Protein AF-A0A849D6Z3-F1 (afdb_monomer)

Solvent-accessible surface area (backbone atoms only — not comparable to full-atom values): 13224 Å² total; per-residue (Å²): 139,85,82,84,80,80,80,78,79,79,78,79,73,78,64,90,73,79,88,76,84,75,67,48,84,41,79,50,68,70,85,48,69,56,81,36,62,43,55,39,40,32,28,37,56,69,88,76,77,59,86,73,41,68,90,69,89,54,96,88,56,72,85,77,82,52,95,48,54,78,74,48,56,45,47,78,47,51,38,32,39,28,41,71,86,74,46,76,47,50,36,42,74,78,46,81,16,35,29,34,32,76,59,63,49,46,59,49,76,93,42,36,39,26,49,37,39,34,42,68,90,66,54,75,50,69,53,73,77,45,58,60,58,47,44,65,46,79,78,46,77,50,76,45,84,43,63,50,99,84,71,49,77,50,73,46,79,48,73,44,67,47,81,75,42,74,79,54,89,73,86,88,84,86,83,86,89,81,88,83,89,72,66,95,77,78,66,97,64,95,72,80,79,80,86,77,60,98,77,79,123

Sequence (201 aa):
MVIFVSCLEEIDLETFAEENFVPSLVVESTLSDELKNQVVYLSRTDVRTDLETDTIYNPFVPLGIGPRDSVTVEGNAQVRVRVNGVNDINFLEAEPGTYISEVPFAVESNNSYELFIQTADGSSYRSDPVALTGKAELTNIYAERMTNEFGIEGVAIYIDGNELEGDAKNYRYTFDETYKIIAPVWDDEEFRLTNYDPCAL

Nearest PDB structures (foldseek):
  4tkx-assembly1_L  TM=7.262E-01  e=2.643E-01  Porphyromonas gingivalis
  8vz8-assembly1_C  TM=3.527E-01  e=8.852E-01  Mus musculus
  8uwa-assembly1_G  TM=3.014E-01  e=1.578E+00  Homo sapiens
  5wob-assembly4_X  TM=3.355E-01  e=2.279E+00  Mus musculoides
  2otp-assembly1_A  TM=2.691E-01  e=1.348E+00  Homo sapiens

Structure (mmCIF, N/CA/C/O backbone):
data_AF-A0A849D6Z3-F1
#
_entry.id   AF-A0A849D6Z3-F1
#
loop_
_atom_site.group_PDB
_atom_site.id
_atom_site.type_symbol
_atom_site.label_atom_id
_atom_site.label_alt_id
_atom_site.label_comp_id
_atom_site.label_asym_id
_atom_site.label_entity_id
_atom_site.label_seq_id
_atom_site.pdbx_PDB_ins_code
_atom_site.Cartn_x
_atom_site.Cartn_y
_atom_site.Cartn_z
_atom_site.occupancy
_atom_site.B_iso_or_equiv
_atom_site.auth_seq_id
_atom_site.auth_comp_id
_atom_site.auth_asym_id
_atom_site.auth_atom_id
_atom_site.pdbx_PDB_model_num
ATOM 1 N N . MET A 1 1 ? -30.815 65.405 -9.807 1.00 43.09 1 MET A N 1
ATOM 2 C CA . MET A 1 1 ? -29.649 64.502 -9.738 1.00 43.09 1 MET A CA 1
ATOM 3 C C . MET A 1 1 ? -30.058 63.318 -8.883 1.00 43.09 1 MET A C 1
ATOM 5 O O . MET A 1 1 ? -30.203 63.478 -7.682 1.00 43.09 1 MET A O 1
ATOM 9 N N . VAL A 1 2 ? -30.409 62.201 -9.521 1.00 47.19 2 VAL A N 1
ATOM 10 C CA . VAL A 1 2 ? -30.857 60.976 -8.844 1.00 47.19 2 VAL A CA 1
ATOM 11 C C . VAL A 1 2 ? -29.626 60.096 -8.682 1.00 47.19 2 VAL A C 1
ATOM 13 O O . VAL A 1 2 ? -29.023 59.708 -9.678 1.00 47.19 2 VAL A O 1
ATOM 16 N N . ILE A 1 3 ? -29.212 59.863 -7.440 1.00 55.88 3 ILE A N 1
ATOM 17 C CA . ILE A 1 3 ? -28.120 58.950 -7.108 1.00 55.88 3 ILE A CA 1
ATOM 18 C C . ILE A 1 3 ? -28.775 57.590 -6.869 1.00 55.88 3 ILE A C 1
ATOM 20 O O . ILE A 1 3 ? -29.466 57.406 -5.869 1.00 55.88 3 ILE A O 1
ATOM 24 N N . PHE A 1 4 ? -28.613 56.664 -7.813 1.00 52.75 4 PHE A N 1
ATOM 25 C CA . PHE A 1 4 ? -28.970 55.265 -7.601 1.00 52.75 4 PHE A CA 1
ATOM 26 C C . PHE A 1 4 ? -27.876 54.631 -6.743 1.00 52.75 4 PHE A C 1
ATOM 28 O O . PHE A 1 4 ? -26.771 54.393 -7.222 1.00 52.75 4 PHE A O 1
ATOM 35 N N . VAL A 1 5 ? -28.175 54.401 -5.466 1.00 66.69 5 VAL A N 1
ATOM 36 C CA . VAL A 1 5 ? -27.367 53.533 -4.608 1.00 66.69 5 VAL A CA 1
ATOM 37 C C . VAL A 1 5 ? -27.943 52.133 -4.760 1.00 66.69 5 VAL A C 1
ATOM 39 O O . VAL A 1 5 ? -29.017 51.846 -4.239 1.00 66.69 5 VAL A O 1
ATOM 42 N N . SER A 1 6 ? -27.269 51.273 -5.520 1.00 56.88 6 SER A N 1
ATOM 43 C CA . SER A 1 6 ? -27.493 49.834 -5.420 1.00 56.88 6 SER A CA 1
ATOM 44 C C . SER A 1 6 ? -26.642 49.323 -4.264 1.00 56.88 6 SER A C 1
ATOM 46 O O . SER A 1 6 ? -25.422 49.226 -4.400 1.00 56.88 6 SER A O 1
ATOM 48 N N . CYS A 1 7 ? -27.260 49.021 -3.124 1.00 68.44 7 CYS A N 1
ATOM 49 C CA . CYS A 1 7 ? -26.613 48.147 -2.154 1.00 68.44 7 CYS A CA 1
ATOM 50 C C . CYS A 1 7 ? -26.644 46.744 -2.752 1.00 68.44 7 CYS A C 1
ATOM 52 O O . CYS A 1 7 ? -27.719 46.187 -2.963 1.00 68.44 7 CYS A O 1
ATOM 54 N N . LEU A 1 8 ? -25.471 46.218 -3.093 1.00 68.12 8 LEU A N 1
ATOM 55 C CA . LEU A 1 8 ? -25.328 44.788 -3.300 1.00 68.12 8 LEU A CA 1
ATOM 56 C C . LEU A 1 8 ? -25.390 44.175 -1.900 1.00 68.12 8 LEU A C 1
ATOM 58 O O . LEU A 1 8 ? -24.578 44.528 -1.047 1.00 68.12 8 LEU A O 1
ATOM 62 N N . GLU A 1 9 ? -26.415 43.371 -1.643 1.00 70.06 9 GLU A N 1
ATOM 63 C CA . GLU A 1 9 ? -26.513 42.606 -0.404 1.00 70.06 9 GLU A CA 1
ATOM 64 C C . GLU A 1 9 ? -25.403 41.555 -0.430 1.00 70.06 9 GLU A C 1
ATOM 66 O O . GLU A 1 9 ? -25.248 40.831 -1.419 1.00 70.06 9 GLU A O 1
ATOM 71 N N . GLU A 1 10 ? -24.563 41.557 0.602 1.00 68.06 10 GLU A N 1
ATOM 72 C CA . GLU A 1 10 ? -23.504 40.568 0.742 1.00 68.06 10 GLU A CA 1
ATOM 73 C C . GLU A 1 10 ? -24.170 39.202 0.925 1.00 68.06 10 GLU A C 1
ATOM 75 O O . GLU A 1 10 ? -25.063 39.048 1.757 1.00 68.06 10 GLU A O 1
ATOM 80 N N . ILE A 1 11 ? -23.793 38.229 0.093 1.00 70.88 11 ILE A N 1
ATOM 81 C CA . ILE A 1 11 ? -24.229 36.850 0.297 1.00 70.88 11 ILE A CA 1
ATOM 82 C C . ILE A 1 11 ? -23.514 36.374 1.553 1.00 70.88 11 ILE A C 1
ATOM 84 O O . ILE A 1 11 ? -22.292 36.227 1.538 1.00 70.88 11 ILE A O 1
ATOM 88 N N . ASP A 1 12 ? -24.283 36.141 2.613 1.00 61.44 12 ASP A N 1
ATOM 89 C CA . ASP A 1 12 ? -23.800 35.429 3.787 1.00 61.44 12 ASP A CA 1
ATOM 90 C C . ASP A 1 12 ? -23.483 34.007 3.316 1.00 61.44 12 ASP A C 1
ATOM 92 O O . ASP A 1 12 ? -24.373 33.199 3.030 1.00 61.44 12 ASP A O 1
ATOM 96 N N . LEU A 1 13 ? -22.199 33.741 3.080 1.00 57.12 13 LEU A N 1
ATOM 97 C CA . LEU A 1 13 ? -21.748 32.386 2.838 1.00 57.12 13 LEU A CA 1
ATOM 98 C C . LEU A 1 13 ? -21.949 31.681 4.170 1.00 57.12 13 LEU A C 1
ATOM 100 O O . LEU A 1 13 ? -21.167 31.900 5.092 1.00 57.12 13 LEU A O 1
ATOM 104 N N . GLU A 1 14 ? -22.995 30.859 4.269 1.00 57.03 14 GLU A N 1
ATOM 105 C CA . GLU A 1 14 ? -23.067 29.832 5.298 1.00 57.03 14 GLU A CA 1
ATOM 106 C C . GLU A 1 14 ? -21.772 29.030 5.161 1.00 57.03 14 GLU A C 1
ATOM 108 O O . GLU A 1 14 ? -21.629 28.170 4.290 1.00 57.03 14 GLU A O 1
ATOM 113 N N . THR A 1 15 ? -20.758 29.379 5.952 1.00 53.06 15 THR A N 1
ATOM 114 C CA . THR A 1 15 ? -19.596 28.528 6.121 1.00 53.06 15 THR A CA 1
ATOM 115 C C . THR A 1 15 ? -20.186 27.201 6.548 1.00 53.06 15 THR A C 1
ATOM 117 O O . THR A 1 15 ? -20.822 27.137 7.596 1.00 53.06 15 THR A O 1
ATOM 120 N N . PHE A 1 16 ? -19.997 26.152 5.745 1.00 52.12 16 PHE A N 1
ATOM 121 C CA . PHE A 1 16 ? -20.443 24.775 6.014 1.00 52.12 16 PHE A CA 1
ATOM 122 C C . PHE A 1 16 ? -19.825 24.166 7.293 1.00 52.12 16 PHE A C 1
ATOM 124 O O . PHE A 1 16 ? -19.852 22.957 7.518 1.00 52.12 16 PHE A O 1
ATOM 131 N N . ALA A 1 17 ? -19.250 25.016 8.130 1.00 54.25 17 ALA A N 1
ATOM 132 C CA . ALA A 1 17 ? -18.778 24.761 9.453 1.00 54.25 17 ALA A CA 1
ATOM 133 C C . ALA A 1 17 ? -19.975 24.634 10.423 1.00 54.25 17 ALA A C 1
ATOM 135 O O . ALA A 1 17 ? -20.680 25.595 10.711 1.00 54.25 17 ALA A O 1
ATOM 136 N N . GLU A 1 18 ? -20.107 23.433 10.995 1.00 60.62 18 GLU A N 1
ATOM 137 C CA . GLU A 1 18 ? -20.007 23.294 12.462 1.00 60.62 18 GLU A CA 1
ATOM 138 C C . GLU A 1 18 ? -21.251 23.099 13.351 1.00 60.62 18 GLU A C 1
ATOM 140 O O . GLU A 1 18 ? -21.160 23.373 14.542 1.00 60.62 18 GLU A O 1
ATOM 145 N N . GLU A 1 19 ? -22.346 22.464 12.914 1.00 57.19 19 GLU A N 1
ATOM 146 C CA . GLU A 1 19 ? -23.259 21.872 13.931 1.00 57.19 19 GLU A CA 1
ATOM 147 C C . GLU A 1 19 ? -23.444 20.353 13.860 1.00 57.19 19 GLU A C 1
ATOM 149 O O . GLU A 1 19 ? -23.722 19.741 14.887 1.00 57.19 19 GLU A O 1
ATOM 154 N N . ASN A 1 20 ? -23.222 19.699 12.712 1.00 62.28 20 ASN A N 1
ATOM 155 C CA . ASN A 1 20 ? -23.441 18.246 12.590 1.00 62.28 20 ASN A CA 1
ATOM 156 C C . ASN A 1 20 ? -22.454 17.526 11.654 1.00 62.28 20 ASN A C 1
ATOM 158 O O . ASN A 1 20 ? -22.789 16.482 11.092 1.00 62.28 20 ASN A O 1
ATOM 162 N N . PHE A 1 21 ? -21.249 18.064 11.445 1.00 72.62 21 PHE A N 1
ATOM 163 C CA . PHE A 1 21 ? -20.256 17.342 10.653 1.00 72.62 21 PHE A CA 1
ATOM 164 C C . PHE A 1 21 ? -19.781 16.096 11.408 1.00 72.62 21 PHE A C 1
ATOM 166 O O . PHE A 1 21 ? -19.199 16.194 12.487 1.00 72.62 21 PHE A O 1
ATOM 173 N N . VAL A 1 22 ? -20.029 14.924 10.826 1.00 78.62 22 VAL A N 1
ATOM 174 C CA . VAL A 1 22 ? -19.509 13.648 11.319 1.00 78.62 22 VAL A CA 1
ATOM 175 C C . VAL A 1 22 ? -18.422 13.189 10.346 1.00 78.62 22 VAL A C 1
ATOM 177 O O . VAL A 1 22 ? -18.749 12.833 9.210 1.00 78.62 22 VAL A O 1
ATOM 180 N N . PRO A 1 23 ? -17.141 13.195 10.753 1.00 84.62 23 PRO A N 1
ATOM 181 C CA . PRO A 1 23 ? -16.050 12.821 9.868 1.00 84.62 23 PRO A CA 1
ATOM 182 C C . PRO A 1 23 ? -16.132 11.336 9.495 1.00 84.62 23 PRO A C 1
ATOM 184 O O . PRO A 1 23 ? -16.138 10.448 10.355 1.00 84.62 23 PRO A O 1
ATOM 187 N N . SER A 1 24 ? -16.163 11.053 8.196 1.00 89.31 24 SER A N 1
ATOM 188 C CA . SER A 1 24 ? -16.152 9.686 7.674 1.00 89.31 24 SER A CA 1
ATOM 189 C C . SER A 1 24 ? -14.739 9.114 7.699 1.00 89.31 24 SER A C 1
ATOM 191 O O . SER A 1 24 ? -13.776 9.833 7.432 1.00 89.31 24 SER A O 1
ATOM 193 N N . LEU A 1 25 ? -14.618 7.822 8.019 1.00 92.81 25 LEU A N 1
ATOM 194 C CA . LEU A 1 25 ? -13.354 7.095 7.915 1.00 92.81 25 LEU A CA 1
ATOM 195 C C . LEU A 1 25 ? -12.984 6.917 6.440 1.00 92.81 25 LEU A C 1
ATOM 197 O O . LEU A 1 25 ? -13.775 6.398 5.652 1.00 92.81 25 LEU A O 1
ATOM 201 N N . VAL A 1 26 ? -11.770 7.323 6.095 1.00 92.94 26 VAL A N 1
ATOM 202 C CA . VAL A 1 26 ? -11.133 7.089 4.804 1.00 92.94 26 VAL A CA 1
ATOM 203 C C . VAL A 1 26 ? -10.084 6.004 5.011 1.00 92.94 26 VAL A C 1
ATOM 205 O O . VAL A 1 26 ? -9.257 6.081 5.920 1.00 92.94 26 VAL A O 1
ATOM 208 N N . VAL A 1 27 ? -10.161 4.962 4.188 1.00 94.75 27 VAL A N 1
ATOM 209 C CA . VAL A 1 27 ? -9.287 3.792 4.270 1.00 94.75 27 VAL A CA 1
ATOM 210 C C . VAL A 1 27 ? -8.567 3.650 2.943 1.00 94.75 27 VAL A C 1
ATOM 212 O O . VAL A 1 27 ? -9.202 3.396 1.920 1.00 94.75 27 VAL A O 1
ATOM 215 N N . GLU A 1 28 ? -7.246 3.771 2.968 1.00 93.12 28 GLU A N 1
ATOM 216 C CA . GLU A 1 28 ? -6.397 3.521 1.812 1.00 93.12 28 GLU A CA 1
ATOM 217 C C . GLU A 1 28 ? -5.508 2.310 2.090 1.00 93.12 28 GLU A C 1
ATOM 219 O O . GLU A 1 28 ? -4.718 2.276 3.030 1.00 93.12 28 GLU A O 1
ATOM 224 N N . SER A 1 29 ? -5.644 1.275 1.268 1.00 90.94 29 SER A N 1
ATOM 225 C CA . SER A 1 29 ? -4.760 0.117 1.326 1.00 90.94 29 SER A CA 1
ATOM 226 C C . SER A 1 29 ? -4.716 -0.585 -0.021 1.00 90.94 29 SER A C 1
ATOM 228 O O . SER A 1 29 ? -5.700 -0.630 -0.760 1.00 90.94 29 SER A O 1
ATOM 230 N N . THR A 1 30 ? -3.557 -1.142 -0.349 1.00 91.88 30 THR A N 1
ATOM 231 C CA . THR A 1 30 ? -3.373 -2.038 -1.488 1.00 91.88 30 THR A CA 1
ATOM 232 C C . THR A 1 30 ? -2.565 -3.233 -1.003 1.00 91.88 30 THR A C 1
ATOM 234 O O . THR A 1 30 ? -1.384 -3.092 -0.701 1.00 91.88 30 THR A O 1
ATOM 237 N N . LEU A 1 31 ? -3.199 -4.404 -0.933 1.00 92.94 31 LEU A N 1
ATOM 238 C CA . LEU A 1 31 ? -2.512 -5.662 -0.646 1.00 92.94 31 LEU A CA 1
ATOM 239 C C . LEU A 1 31 ? -2.016 -6.265 -1.967 1.00 92.94 31 LEU A C 1
ATOM 241 O O . LEU A 1 31 ? -2.808 -6.410 -2.900 1.00 92.94 31 LEU A O 1
ATOM 245 N N . SER A 1 32 ? -0.730 -6.605 -2.053 1.00 92.94 32 SER A N 1
ATOM 246 C CA . SER A 1 32 ? -0.122 -7.194 -3.257 1.00 92.94 32 SER A CA 1
ATOM 247 C C . SER A 1 32 ? 0.306 -8.650 -3.060 1.00 92.94 32 SER A C 1
ATOM 249 O O . SER A 1 32 ? 0.400 -9.151 -1.940 1.00 92.94 32 SER A O 1
ATOM 251 N N . ASP A 1 33 ? 0.606 -9.333 -4.162 1.00 91.81 33 ASP A N 1
ATOM 252 C CA . ASP A 1 33 ? 1.191 -10.681 -4.201 1.00 91.81 33 ASP A CA 1
ATOM 253 C C . ASP A 1 33 ? 2.720 -10.690 -3.977 1.00 91.81 33 ASP A C 1
ATOM 255 O O . ASP A 1 33 ? 3.384 -11.717 -4.123 1.00 91.81 33 ASP A O 1
ATOM 259 N N . GLU A 1 34 ? 3.287 -9.552 -3.578 1.00 92.81 34 GLU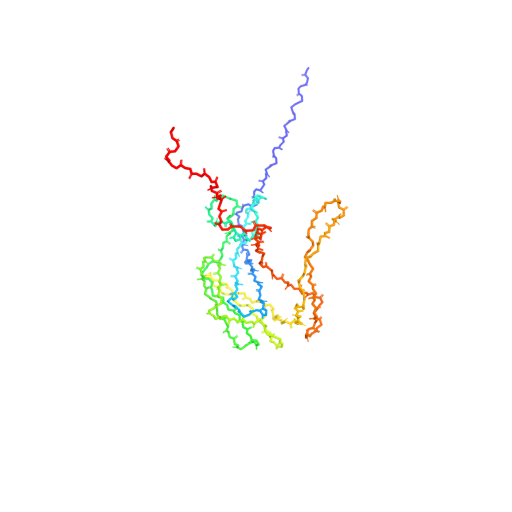 A N 1
ATOM 260 C CA . GLU A 1 34 ? 4.685 -9.410 -3.182 1.00 92.81 34 GLU A CA 1
ATOM 261 C C . GLU A 1 34 ? 4.850 -9.744 -1.693 1.00 92.81 34 GLU A C 1
ATOM 263 O O . GLU A 1 34 ? 4.098 -9.251 -0.849 1.00 92.81 34 GLU A O 1
ATOM 268 N N . LEU A 1 35 ? 5.858 -10.550 -1.346 1.00 96.12 35 LEU A N 1
ATOM 269 C CA . LEU A 1 35 ? 6.137 -10.908 0.045 1.00 96.12 35 LEU A CA 1
ATOM 270 C C . LEU A 1 35 ? 6.799 -9.737 0.788 1.00 96.12 35 LEU A C 1
ATOM 272 O O . LEU A 1 35 ? 8.024 -9.617 0.808 1.00 96.12 35 LEU A O 1
ATOM 276 N N . LYS A 1 36 ? 5.983 -8.901 1.433 1.00 96.44 36 LYS A N 1
ATOM 277 C CA . LYS A 1 36 ? 6.433 -7.757 2.240 1.00 96.44 36 LYS A CA 1
ATOM 278 C C . LYS A 1 36 ? 5.476 -7.450 3.386 1.00 96.44 36 LYS A C 1
ATOM 280 O O . LYS A 1 36 ? 4.396 -8.031 3.482 1.00 96.44 36 LYS A O 1
ATOM 285 N N . ASN A 1 37 ? 5.870 -6.529 4.263 1.00 97.94 37 ASN A N 1
ATOM 286 C CA . ASN A 1 37 ? 4.933 -5.938 5.208 1.00 97.94 37 ASN A CA 1
ATOM 287 C C . ASN A 1 37 ? 3.948 -5.050 4.439 1.00 97.94 37 ASN A C 1
ATOM 289 O O . ASN A 1 37 ? 4.351 -4.113 3.750 1.00 97.94 37 ASN A O 1
ATOM 293 N N . GLN A 1 38 ? 2.665 -5.380 4.530 1.00 97.25 38 GLN A N 1
ATOM 294 C CA . GLN A 1 38 ? 1.603 -4.643 3.852 1.00 97.25 38 GLN A CA 1
ATOM 295 C C . GLN A 1 38 ? 1.191 -3.443 4.709 1.00 97.25 38 GLN A C 1
ATOM 297 O O . GLN A 1 38 ? 1.338 -3.479 5.934 1.00 97.25 38 GLN A O 1
ATOM 302 N N . VAL A 1 39 ? 0.676 -2.386 4.078 1.00 96.50 39 VAL A N 1
ATOM 303 C CA . VAL A 1 39 ? 0.371 -1.113 4.752 1.00 96.50 39 VAL A CA 1
ATOM 304 C C . VAL A 1 39 ? -1.103 -0.741 4.561 1.00 96.50 39 VAL A C 1
ATOM 306 O O . VAL A 1 39 ? -1.697 -0.959 3.498 1.00 96.50 39 VAL A O 1
ATOM 309 N N . VAL A 1 40 ? -1.700 -0.189 5.614 1.00 96.75 40 VAL A N 1
ATOM 310 C CA . VAL A 1 40 ? -3.040 0.403 5.633 1.00 96.75 40 VAL A CA 1
ATOM 311 C C . VAL A 1 40 ? -2.912 1.815 6.195 1.00 96.75 40 VAL A C 1
ATOM 313 O O . VAL A 1 40 ? -2.398 1.994 7.298 1.00 96.75 40 VAL A O 1
ATOM 316 N N . TYR A 1 41 ? -3.407 2.799 5.455 1.00 94.81 41 TYR A N 1
ATOM 317 C CA . TYR A 1 41 ? -3.501 4.185 5.892 1.00 94.81 41 TYR A CA 1
ATOM 318 C C . TYR A 1 41 ? -4.943 4.501 6.281 1.00 94.81 41 TYR A C 1
ATOM 320 O O . TYR A 1 41 ? -5.879 4.202 5.533 1.00 94.81 41 TYR A O 1
ATOM 328 N N . LEU A 1 42 ? -5.121 5.097 7.457 1.00 94.12 42 LEU A N 1
ATOM 329 C CA . LEU A 1 42 ? -6.413 5.518 7.980 1.00 94.12 42 LEU A CA 1
ATOM 330 C C . LEU A 1 42 ? -6.423 7.024 8.221 1.00 94.12 42 LEU A C 1
ATOM 332 O O . LEU A 1 42 ? -5.578 7.577 8.931 1.00 94.12 42 LEU A O 1
ATOM 336 N N . SER A 1 43 ? -7.438 7.678 7.676 1.00 91.31 43 SER A N 1
ATOM 337 C CA . SER A 1 43 ? -7.680 9.102 7.861 1.00 91.31 43 SER A CA 1
ATOM 338 C C . SER A 1 43 ? -9.171 9.401 7.969 1.00 91.31 43 SER A C 1
ATOM 340 O O . SER A 1 43 ? -10.026 8.515 7.926 1.00 91.31 43 SER A O 1
ATOM 342 N N . ARG A 1 44 ? -9.500 10.668 8.178 1.00 88.31 44 ARG A N 1
ATOM 343 C CA . ARG A 1 44 ? -10.852 11.185 8.313 1.00 88.31 44 ARG A CA 1
ATOM 344 C C . ARG A 1 44 ? -11.056 12.321 7.334 1.00 88.31 44 ARG A C 1
ATOM 346 O O . ARG A 1 44 ? -10.177 13.159 7.142 1.00 88.31 44 ARG A O 1
ATOM 353 N N . THR A 1 45 ? -12.250 12.368 6.759 1.00 85.38 45 THR A N 1
ATOM 354 C CA . THR A 1 45 ? -12.694 13.539 6.002 1.00 85.38 45 THR A CA 1
ATOM 355 C C . THR A 1 45 ? -12.691 14.768 6.904 1.00 85.38 45 THR A C 1
ATOM 357 O O . THR A 1 45 ? -13.121 14.677 8.056 1.00 85.38 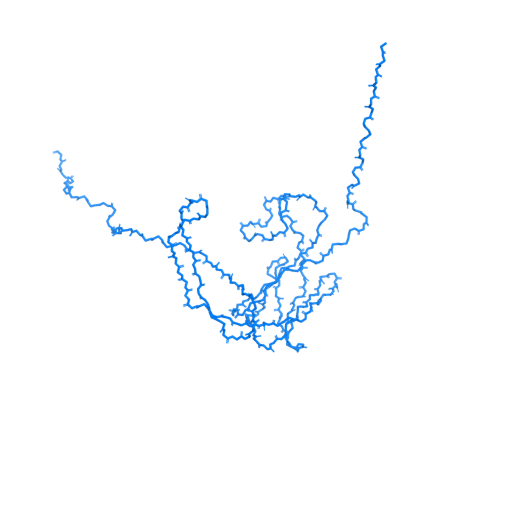45 THR A O 1
ATOM 360 N N . ASP A 1 46 ? -12.305 15.912 6.358 1.00 77.50 46 ASP A N 1
ATOM 361 C CA . ASP A 1 46 ? -12.318 17.201 7.045 1.00 77.50 46 ASP A CA 1
ATOM 362 C C . ASP A 1 46 ? -13.254 18.175 6.305 1.00 77.50 46 ASP A C 1
ATOM 364 O O . ASP A 1 46 ? -13.511 18.018 5.111 1.00 77.50 46 ASP A O 1
ATOM 368 N N . VAL A 1 47 ? -13.790 19.168 7.016 1.00 71.00 47 VAL A N 1
ATOM 369 C CA . VAL A 1 47 ? -14.604 20.264 6.458 1.00 71.00 47 VAL A CA 1
ATOM 370 C C . VAL A 1 47 ? -13.761 21.324 5.758 1.00 71.00 47 VAL A C 1
ATOM 372 O O . VAL A 1 47 ? -14.309 22.259 5.176 1.00 71.00 47 VAL A O 1
ATOM 375 N N . ARG A 1 48 ? -12.431 21.212 5.825 1.00 67.94 48 ARG A N 1
ATOM 376 C CA . ARG A 1 48 ? -11.517 22.124 5.140 1.00 67.94 48 ARG A CA 1
ATOM 377 C C . ARG A 1 48 ? -11.783 22.083 3.636 1.00 67.94 48 ARG A C 1
ATOM 379 O O . ARG A 1 48 ? -11.634 21.059 2.981 1.00 67.94 48 ARG A O 1
ATOM 386 N N . THR A 1 49 ? -12.206 23.222 3.099 1.00 57.12 49 THR A N 1
ATOM 387 C CA . THR A 1 49 ? -12.457 23.429 1.667 1.00 57.12 49 THR A CA 1
ATOM 388 C C . THR A 1 49 ? -11.274 24.099 0.972 1.00 57.12 49 THR A C 1
ATOM 390 O O . THR A 1 49 ? -11.439 24.664 -0.113 1.00 57.12 49 THR A O 1
ATOM 393 N N . ASP A 1 50 ? -10.101 24.146 1.608 1.00 54.88 50 ASP A N 1
ATOM 394 C CA . ASP A 1 50 ? -8.921 24.718 0.984 1.00 54.88 50 ASP A CA 1
ATOM 395 C C . ASP A 1 50 ? -8.449 23.783 -0.131 1.00 54.88 50 ASP A C 1
ATOM 397 O O . ASP A 1 50 ? -7.716 22.836 0.086 1.00 54.88 50 ASP A O 1
ATOM 401 N N . LEU A 1 51 ? -8.833 24.098 -1.371 1.00 50.72 51 LEU A N 1
ATOM 402 C CA . LEU A 1 51 ? -8.404 23.407 -2.601 1.00 50.72 51 LEU A CA 1
ATOM 403 C C . LEU A 1 51 ? -6.873 23.386 -2.813 1.00 50.72 51 LEU A C 1
ATOM 405 O O . LEU A 1 51 ? -6.396 22.901 -3.836 1.00 50.72 51 LEU A O 1
ATOM 409 N N . GLU A 1 52 ? -6.108 23.972 -1.892 1.00 50.38 52 GLU A N 1
ATOM 410 C CA . GLU A 1 52 ? -4.651 23.927 -1.864 1.00 50.38 52 GLU A CA 1
ATOM 411 C C . GLU A 1 52 ? -4.092 22.761 -1.033 1.00 50.38 52 GLU A C 1
ATOM 413 O O . GLU A 1 52 ? -2.887 22.516 -1.113 1.00 50.38 52 GLU A O 1
ATOM 418 N N . THR A 1 53 ? -4.927 22.072 -0.243 1.00 51.19 53 THR A N 1
ATOM 419 C CA . THR A 1 53 ? -4.579 20.823 0.439 1.00 51.19 53 THR A CA 1
ATOM 420 C C . THR A 1 53 ? -5.023 19.657 -0.444 1.00 51.19 53 THR A C 1
ATOM 422 O O . THR A 1 53 ? -6.207 19.456 -0.713 1.00 51.19 53 THR A O 1
ATOM 425 N N . ASP A 1 54 ? -4.061 18.913 -0.986 1.00 48.34 54 ASP A N 1
ATOM 426 C CA . ASP A 1 54 ? -4.373 17.643 -1.637 1.00 48.34 54 ASP A CA 1
ATOM 427 C C . ASP A 1 54 ? -4.702 16.624 -0.536 1.00 48.34 54 ASP A C 1
ATOM 429 O O . ASP A 1 54 ? -4.033 16.571 0.493 1.00 48.34 54 ASP A O 1
ATOM 433 N N . THR A 1 55 ? -5.759 15.838 -0.725 1.00 50.97 55 THR A N 1
ATOM 434 C CA . THR A 1 55 ? -6.151 14.787 0.235 1.00 50.97 55 THR A CA 1
ATOM 435 C C . THR A 1 55 ? -5.393 13.481 -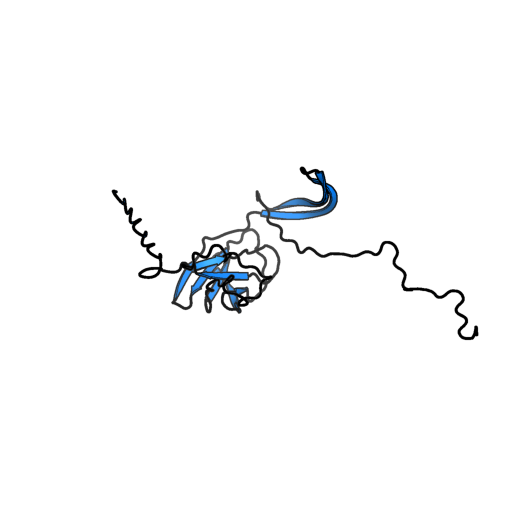0.002 1.00 50.97 55 THR A C 1
ATOM 437 O O . THR A 1 55 ? -5.556 12.528 0.760 1.00 50.97 55 THR A O 1
ATOM 440 N N . ILE A 1 56 ? -4.567 13.428 -1.051 1.00 54.06 56 ILE A N 1
ATOM 441 C CA . ILE A 1 56 ? -3.723 12.286 -1.387 1.00 54.06 56 ILE A CA 1
ATOM 442 C C . ILE A 1 56 ? -2.426 12.361 -0.576 1.00 54.06 56 ILE A C 1
ATOM 444 O O . ILE A 1 56 ? -1.659 13.315 -0.684 1.00 54.06 56 ILE A O 1
ATOM 448 N N . TYR A 1 57 ? -2.161 11.314 0.207 1.00 54.69 57 TYR A N 1
ATOM 449 C CA . TYR A 1 57 ? -0.923 11.162 0.968 1.00 54.69 57 TYR A CA 1
ATOM 450 C C . TYR A 1 57 ? 0.312 11.221 0.047 1.00 54.69 57 TYR A C 1
ATOM 452 O O . TYR A 1 57 ? 0.465 10.397 -0.858 1.00 54.69 57 TYR A O 1
ATOM 460 N N . ASN A 1 58 ? 1.214 12.182 0.287 1.00 58.06 58 ASN A N 1
ATOM 461 C CA . ASN A 1 58 ? 2.487 12.300 -0.425 1.00 58.06 58 ASN A CA 1
ATOM 462 C C . ASN A 1 58 ? 3.664 11.881 0.481 1.00 58.06 58 ASN A C 1
ATOM 464 O O . ASN A 1 58 ? 4.059 12.651 1.357 1.00 58.06 58 ASN A O 1
ATOM 468 N N . PRO A 1 59 ? 4.301 10.718 0.244 1.00 58.59 59 PRO A N 1
ATOM 469 C CA . PRO A 1 59 ? 5.391 10.219 1.089 1.00 58.59 59 PRO A CA 1
ATOM 470 C C . PRO A 1 59 ? 6.679 11.060 1.016 1.00 58.59 59 PRO A C 1
ATOM 472 O O . PRO A 1 59 ? 7.592 10.855 1.814 1.00 58.59 59 PRO A O 1
ATOM 475 N N . PHE A 1 60 ? 6.782 11.999 0.068 1.00 59.56 60 PHE A N 1
ATOM 476 C CA . PHE A 1 60 ? 7.938 12.888 -0.094 1.00 59.56 60 PHE A CA 1
ATOM 477 C C . PHE A 1 60 ? 7.746 14.264 0.554 1.00 59.56 60 PHE A C 1
ATOM 479 O O . PHE A 1 60 ? 8.682 15.068 0.559 1.00 59.56 60 PHE A O 1
ATOM 486 N N . VAL A 1 61 ? 6.562 14.550 1.105 1.00 55.53 61 VAL A N 1
ATOM 487 C CA . VAL A 1 61 ? 6.310 15.758 1.895 1.00 55.53 61 VAL A CA 1
ATOM 488 C C . VAL A 1 61 ? 6.314 15.355 3.369 1.00 55.53 61 VAL A C 1
ATOM 490 O O . VAL A 1 61 ? 5.499 14.536 3.786 1.00 55.53 61 VAL A O 1
ATOM 493 N N . PRO A 1 62 ? 7.243 15.874 4.190 1.00 50.38 62 PRO A N 1
ATOM 494 C CA . PRO A 1 62 ? 7.232 15.563 5.608 1.00 50.38 62 PRO A CA 1
ATOM 495 C C . PRO A 1 62 ? 5.965 16.129 6.254 1.00 50.38 62 PRO A C 1
ATOM 497 O O . PRO A 1 62 ? 5.650 17.313 6.086 1.00 50.38 62 PRO A O 1
ATOM 500 N N . LEU A 1 63 ? 5.278 15.294 7.033 1.00 52.09 63 LEU A N 1
ATOM 501 C CA . LEU A 1 63 ? 4.090 15.694 7.780 1.00 52.09 63 LEU A CA 1
ATOM 502 C C . LEU A 1 63 ? 4.406 16.914 8.668 1.00 52.09 63 LEU A C 1
ATOM 504 O O . LEU A 1 63 ? 5.375 16.917 9.430 1.00 52.09 63 LEU A O 1
ATOM 508 N N . GLY A 1 64 ? 3.577 17.959 8.577 1.00 48.03 64 GLY A N 1
ATOM 509 C CA . GLY A 1 64 ? 3.601 19.089 9.513 1.00 48.03 64 GLY A CA 1
ATOM 510 C C . GLY A 1 64 ? 4.462 20.310 9.150 1.00 48.03 64 GLY A C 1
ATOM 511 O O . GLY A 1 64 ? 4.638 21.170 10.012 1.00 48.03 64 GLY A O 1
ATOM 512 N N . ILE A 1 65 ? 4.973 20.455 7.915 1.00 44.50 65 ILE A N 1
ATOM 513 C CA . ILE A 1 65 ? 5.756 21.656 7.512 1.00 44.50 65 ILE A CA 1
ATOM 514 C C . ILE A 1 65 ? 4.882 22.780 6.896 1.00 44.50 65 ILE A C 1
ATOM 516 O O . ILE A 1 65 ? 5.384 23.828 6.492 1.00 44.50 65 ILE A O 1
ATOM 520 N N . GLY A 1 66 ? 3.550 22.656 6.879 1.00 49.31 66 GLY A N 1
ATOM 521 C CA . GLY A 1 66 ? 2.685 23.774 6.490 1.00 49.31 66 GLY A CA 1
ATOM 522 C C . GLY A 1 66 ? 1.183 23.519 6.648 1.00 49.31 66 GLY A C 1
ATOM 523 O O . GLY A 1 66 ? 0.770 22.377 6.814 1.00 49.31 66 GLY A O 1
ATOM 524 N N . PRO A 1 67 ? 0.344 24.570 6.550 1.00 45.75 67 PRO A N 1
ATOM 525 C CA . PRO A 1 67 ? -1.120 24.455 6.583 1.00 45.75 67 PRO A CA 1
ATOM 526 C C . PRO A 1 67 ? -1.723 23.762 5.344 1.00 45.75 67 PRO A C 1
ATOM 528 O O . PRO A 1 67 ? -2.938 23.651 5.266 1.00 45.75 67 PRO A O 1
ATOM 531 N N . ARG A 1 68 ? -0.885 23.324 4.391 1.00 46.28 68 ARG A N 1
ATOM 532 C CA . ARG A 1 68 ? -1.246 22.736 3.090 1.00 46.28 68 ARG A CA 1
ATOM 533 C C . ARG A 1 68 ? -1.290 21.200 3.062 1.00 46.28 68 ARG A C 1
ATOM 535 O O . ARG A 1 68 ? -1.543 20.641 2.006 1.00 46.28 68 ARG A O 1
ATOM 542 N N . ASP A 1 69 ? -1.059 20.528 4.189 1.00 52.25 69 ASP A N 1
ATOM 543 C CA . ASP A 1 69 ? -0.958 19.059 4.223 1.00 52.25 69 ASP A CA 1
ATOM 544 C C . ASP A 1 69 ? -1.450 18.469 5.559 1.00 52.25 69 ASP A C 1
ATOM 546 O O . ASP A 1 69 ? -0.844 17.579 6.155 1.00 52.25 69 ASP A O 1
ATOM 550 N N . SER A 1 70 ? -2.513 19.050 6.126 1.00 61.72 70 SER A N 1
ATOM 551 C CA . SER A 1 70 ? -3.110 18.533 7.359 1.00 61.72 70 SER A CA 1
ATOM 552 C C . SER A 1 70 ? -4.207 17.529 7.023 1.00 61.72 70 SER A C 1
ATOM 554 O O . SER A 1 70 ? -5.390 17.861 7.069 1.00 61.72 70 SER A O 1
ATOM 556 N N . VAL A 1 71 ? -3.822 16.299 6.685 1.00 72.38 71 VAL A N 1
ATOM 557 C CA . VAL A 1 71 ? -4.761 15.172 6.701 1.00 72.38 71 VAL A CA 1
ATOM 558 C C . VAL A 1 71 ? -5.088 14.854 8.160 1.00 72.38 71 VAL A C 1
ATOM 560 O O . VAL A 1 71 ? -4.190 14.646 8.978 1.00 72.38 71 VAL A O 1
ATOM 563 N N . THR A 1 72 ? -6.376 14.806 8.505 1.00 83.31 72 THR A N 1
ATOM 564 C CA . THR A 1 72 ? -6.797 14.325 9.825 1.00 83.31 72 THR A CA 1
ATOM 565 C C . THR A 1 72 ? -6.638 12.808 9.850 1.00 83.31 72 THR A C 1
ATOM 567 O O . THR A 1 72 ? -7.449 12.084 9.284 1.00 83.31 72 THR A O 1
ATOM 570 N N . VAL A 1 73 ? -5.561 12.315 10.456 1.00 89.12 73 VAL A N 1
ATOM 571 C CA . VAL A 1 73 ? -5.263 10.877 10.540 1.00 89.12 73 VAL A CA 1
ATOM 572 C C . VAL A 1 73 ? -6.079 10.180 11.636 1.00 89.12 73 VAL A C 1
ATOM 574 O O . VAL A 1 73 ? -6.409 10.785 12.656 1.00 89.12 73 VAL A O 1
ATOM 577 N N . GLU A 1 74 ? -6.391 8.895 11.448 1.00 91.12 74 GLU A N 1
ATOM 578 C CA . GLU A 1 74 ? -7.084 8.063 12.445 1.00 91.12 74 GLU A CA 1
ATOM 579 C C . GLU A 1 74 ? -6.076 7.155 13.163 1.00 91.12 74 GLU A C 1
ATOM 581 O O . GLU A 1 74 ? -5.646 6.128 12.629 1.00 91.12 74 GLU A O 1
ATOM 586 N N . GLY A 1 75 ? -5.698 7.538 14.384 1.00 93.69 75 GLY A N 1
ATOM 587 C CA . GLY A 1 75 ? -4.715 6.812 15.190 1.00 93.69 75 GLY A CA 1
ATOM 588 C C . GLY A 1 75 ? -5.306 5.906 16.275 1.00 93.69 75 GLY A C 1
ATOM 589 O O . GLY A 1 75 ? -6.462 6.058 16.673 1.00 93.69 75 GLY A O 1
ATOM 590 N N . ASN A 1 76 ? -4.483 5.011 16.824 1.00 96.56 76 ASN A N 1
ATOM 591 C CA . ASN A 1 76 ? -4.823 4.035 17.870 1.00 96.56 76 ASN A CA 1
ATOM 592 C C . ASN A 1 76 ? -5.965 3.066 17.504 1.00 96.56 76 ASN A C 1
ATOM 594 O O . ASN A 1 76 ? -6.683 2.582 18.385 1.00 96.56 76 ASN A O 1
ATOM 598 N N . ALA A 1 77 ? -6.152 2.774 16.218 1.00 97.06 77 ALA A N 1
ATOM 599 C CA . ALA A 1 77 ? -7.092 1.759 15.764 1.00 97.06 77 ALA A CA 1
ATOM 600 C C . ALA A 1 77 ? -6.485 0.348 15.864 1.00 97.06 77 ALA A C 1
ATOM 602 O O . ALA A 1 77 ? -5.279 0.143 15.750 1.00 97.06 77 ALA A O 1
ATOM 603 N N . GLN A 1 78 ? -7.333 -0.663 16.033 1.00 98.06 78 GLN A N 1
ATOM 604 C CA . GLN A 1 78 ? -6.955 -2.057 15.824 1.00 98.06 78 GLN A CA 1
ATOM 605 C C . GLN A 1 78 ? -7.251 -2.431 14.377 1.00 98.06 78 GLN A C 1
ATOM 607 O O . GLN A 1 78 ? -8.408 -2.408 13.950 1.00 98.06 78 GLN A O 1
ATOM 612 N N . VAL A 1 79 ? -6.212 -2.794 13.629 1.00 98.38 79 VAL A N 1
ATOM 613 C CA . VAL A 1 79 ? -6.316 -3.149 12.212 1.00 98.38 79 VAL A CA 1
ATOM 614 C C . VAL A 1 79 ? -5.867 -4.591 12.016 1.00 98.38 79 VAL A C 1
ATOM 616 O O . VAL A 1 79 ? -4.825 -5.014 12.519 1.00 98.38 79 VAL A O 1
ATOM 619 N N . ARG A 1 80 ? -6.665 -5.368 11.285 1.00 98.31 80 ARG A N 1
ATOM 620 C CA . ARG A 1 80 ? -6.322 -6.744 10.913 1.00 98.31 80 ARG A CA 1
ATOM 621 C C . ARG A 1 80 ? -6.936 -7.127 9.576 1.00 98.31 80 ARG A C 1
ATOM 623 O O . ARG A 1 80 ? -8.037 -6.695 9.241 1.00 98.31 80 ARG A O 1
ATOM 630 N N . VAL A 1 81 ? -6.259 -8.004 8.852 1.00 98.19 81 VAL A N 1
ATOM 631 C CA . VAL A 1 81 ? -6.787 -8.658 7.653 1.00 98.19 81 VAL A CA 1
ATOM 632 C C . VAL A 1 81 ? -7.106 -10.103 7.994 1.00 98.19 81 VAL A C 1
ATOM 634 O O . VAL A 1 81 ? -6.262 -10.828 8.512 1.00 98.19 81 VAL A O 1
ATOM 637 N N . ARG A 1 82 ? -8.328 -10.533 7.696 1.00 97.94 82 ARG A N 1
ATOM 638 C CA . ARG A 1 82 ? -8.789 -11.904 7.889 1.00 97.94 82 ARG A CA 1
ATOM 639 C C . ARG A 1 82 ? -8.752 -12.661 6.573 1.00 97.94 82 ARG A C 1
ATOM 641 O O . ARG A 1 82 ? -9.348 -12.229 5.592 1.00 97.94 82 ARG A O 1
ATOM 648 N N . VAL A 1 83 ? -8.112 -13.821 6.583 1.00 97.25 83 VAL A N 1
ATOM 649 C CA . VAL A 1 83 ? -7.985 -14.721 5.437 1.00 97.25 83 VAL A CA 1
ATOM 650 C C . VAL A 1 83 ? -8.975 -15.874 5.583 1.00 97.25 83 VAL A C 1
ATOM 652 O O . VAL A 1 83 ? -9.005 -16.563 6.610 1.00 97.25 83 VAL A O 1
ATOM 655 N N . ASN A 1 84 ? -9.798 -16.079 4.554 1.00 95.44 84 ASN A N 1
ATOM 656 C CA . ASN A 1 84 ? -10.816 -17.130 4.449 1.00 95.44 84 ASN A CA 1
ATOM 657 C C . ASN A 1 84 ? -11.776 -17.202 5.651 1.00 95.44 84 ASN A C 1
ATOM 659 O O . ASN A 1 84 ? -12.295 -18.267 5.975 1.00 95.44 84 ASN A O 1
ATOM 663 N N . GLY A 1 85 ? -11.987 -16.083 6.349 1.00 92.44 85 GLY A N 1
ATOM 664 C CA . GLY A 1 85 ? -12.857 -16.012 7.524 1.00 92.44 85 GLY A CA 1
ATOM 665 C C . GLY A 1 85 ? -12.281 -16.607 8.819 1.00 92.44 85 GLY A C 1
ATOM 666 O O . GLY A 1 85 ? -12.984 -16.592 9.830 1.00 92.44 85 GLY A O 1
ATOM 667 N N . VAL A 1 86 ? -11.039 -17.108 8.829 1.00 92.81 86 VAL A N 1
ATOM 668 C CA . VAL A 1 86 ? -10.491 -17.865 9.976 1.00 92.81 86 VAL A CA 1
ATOM 669 C C . VAL A 1 86 ? -9.172 -17.300 10.500 1.00 92.81 86 VAL A C 1
ATOM 671 O O . VAL A 1 86 ? -9.012 -17.184 11.713 1.00 92.81 86 VAL A O 1
ATOM 674 N N . ASN A 1 87 ? -8.235 -16.949 9.616 1.00 94.69 87 ASN A N 1
ATOM 675 C CA . ASN A 1 87 ? -6.878 -16.575 10.018 1.00 94.69 87 ASN A CA 1
ATOM 676 C C . ASN A 1 87 ? -6.718 -15.058 10.029 1.00 94.69 87 ASN A C 1
ATOM 678 O O . ASN A 1 87 ? -6.917 -14.429 8.996 1.00 94.69 87 ASN A O 1
ATOM 682 N N . ASP A 1 88 ? -6.326 -14.483 11.163 1.00 97.44 88 ASP A N 1
ATOM 683 C CA . ASP A 1 88 ? -6.102 -13.042 11.284 1.00 97.44 88 ASP A CA 1
ATOM 684 C C . ASP A 1 88 ? -4.615 -12.701 11.151 1.00 97.44 88 ASP A C 1
ATOM 686 O O . ASP A 1 88 ? -3.763 -13.295 11.812 1.00 97.44 88 ASP A O 1
ATOM 690 N N . ILE A 1 89 ? -4.325 -11.713 10.310 1.00 97.94 89 ILE A N 1
ATOM 691 C CA . ILE A 1 89 ? -3.034 -11.044 10.190 1.00 97.94 89 ILE A CA 1
ATOM 692 C C . ILE A 1 89 ? -3.204 -9.657 10.799 1.00 97.94 89 ILE A C 1
ATOM 694 O O . ILE A 1 89 ? -3.949 -8.828 10.275 1.00 97.94 89 ILE A O 1
ATOM 698 N N . ASN A 1 90 ? -2.531 -9.414 11.915 1.00 98.38 90 ASN A N 1
ATOM 699 C CA . ASN A 1 90 ? -2.625 -8.152 12.638 1.00 98.38 90 ASN A CA 1
ATOM 700 C C . ASN A 1 90 ? -1.663 -7.104 12.070 1.00 98.38 90 ASN A C 1
ATOM 702 O O . ASN A 1 90 ? -0.625 -7.435 11.487 1.00 98.38 90 ASN A O 1
ATOM 706 N N . PHE A 1 91 ? -2.022 -5.839 12.262 1.00 98.56 91 PHE A N 1
ATOM 707 C CA . PHE A 1 91 ? -1.223 -4.683 11.886 1.00 98.56 91 PHE A CA 1
ATOM 708 C C . PHE A 1 91 ? -0.904 -3.857 13.133 1.00 98.56 91 PHE A C 1
ATOM 710 O O . PHE A 1 91 ? -1.748 -3.682 14.013 1.00 98.56 91 PHE A O 1
ATOM 717 N N . LEU A 1 92 ? 0.320 -3.340 13.185 1.00 98.25 92 LEU A N 1
ATOM 718 C CA . LEU A 1 92 ? 0.816 -2.437 14.212 1.00 98.25 92 LEU A CA 1
ATOM 719 C C . LEU A 1 92 ? 0.816 -1.006 13.670 1.00 98.25 92 LEU A C 1
ATOM 721 O O . LEU A 1 92 ? 1.262 -0.766 12.549 1.00 98.25 92 LEU A O 1
ATOM 725 N N . GLU A 1 93 ? 0.364 -0.052 14.475 1.00 97.00 93 GLU A N 1
ATOM 726 C CA . GLU A 1 93 ? 0.516 1.367 14.164 1.00 97.00 93 GLU A CA 1
ATOM 727 C C . GLU A 1 93 ? 1.995 1.773 14.267 1.00 97.00 93 GLU A C 1
ATOM 729 O O . GLU A 1 93 ? 2.602 1.684 15.336 1.00 97.00 93 GLU A O 1
ATOM 734 N N . ALA A 1 94 ? 2.585 2.183 13.145 1.00 92.31 94 ALA A N 1
ATOM 735 C CA . ALA A 1 94 ? 3.966 2.659 13.086 1.00 92.31 94 ALA A CA 1
ATOM 736 C C . ALA A 1 94 ? 4.046 4.168 13.354 1.00 92.31 94 ALA A C 1
ATOM 738 O O . ALA A 1 94 ? 4.913 4.634 14.092 1.00 92.31 94 ALA A O 1
ATOM 739 N N . GLU A 1 95 ? 3.105 4.912 12.779 1.00 91.06 95 GLU A N 1
ATOM 740 C CA . GLU A 1 95 ? 2.887 6.345 12.968 1.00 91.06 95 GLU A CA 1
ATOM 741 C C . GLU A 1 95 ? 1.375 6.596 13.021 1.00 91.06 95 GLU A C 1
ATOM 743 O O . GLU A 1 95 ? 0.629 5.767 12.493 1.00 91.06 95 GLU A O 1
ATOM 748 N N . PRO A 1 96 ? 0.897 7.711 13.609 1.00 88.25 96 PRO A N 1
ATOM 749 C CA . PRO A 1 96 ? -0.527 8.031 13.634 1.00 88.25 96 PRO A CA 1
ATOM 750 C C . PRO A 1 96 ? -1.187 7.892 12.255 1.00 88.25 96 PRO A C 1
ATOM 752 O O . PRO A 1 96 ? -0.841 8.619 11.326 1.00 88.25 96 PRO A O 1
ATOM 755 N N . GLY A 1 97 ? -2.127 6.953 12.121 1.00 89.31 97 GLY A N 1
ATOM 756 C CA . GLY A 1 97 ? -2.820 6.674 10.855 1.00 89.31 97 GLY A CA 1
ATOM 757 C C . GLY A 1 97 ? -2.121 5.706 9.896 1.00 89.31 97 GLY A C 1
ATOM 758 O O . GLY A 1 97 ? -2.739 5.311 8.913 1.00 89.31 97 GLY A O 1
ATOM 759 N N . THR A 1 98 ? -0.891 5.270 10.170 1.00 94.38 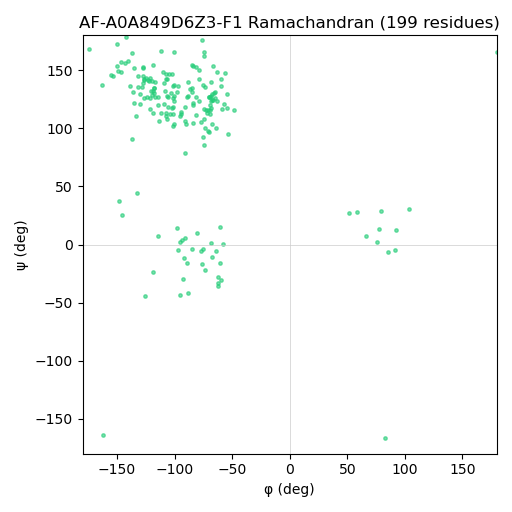98 THR A N 1
ATOM 760 C CA . THR A 1 98 ? -0.131 4.329 9.329 1.00 94.38 98 THR A CA 1
ATOM 761 C C . THR A 1 98 ? 0.039 2.994 10.044 1.00 94.38 98 THR A C 1
ATOM 763 O O . THR A 1 98 ? 0.774 2.885 11.029 1.00 94.38 98 THR A O 1
ATOM 766 N N . TYR A 1 99 ? -0.590 1.949 9.511 1.00 97.62 99 TYR A N 1
ATOM 767 C CA . TYR A 1 99 ? -0.610 0.611 10.098 1.00 97.62 99 TYR A CA 1
ATOM 768 C C . TYR A 1 99 ? 0.117 -0.376 9.190 1.00 97.62 99 TYR A C 1
ATOM 770 O O . TYR A 1 99 ? -0.198 -0.498 8.008 1.00 97.62 99 TYR A O 1
ATOM 778 N N . ILE A 1 100 ? 1.079 -1.108 9.746 1.00 9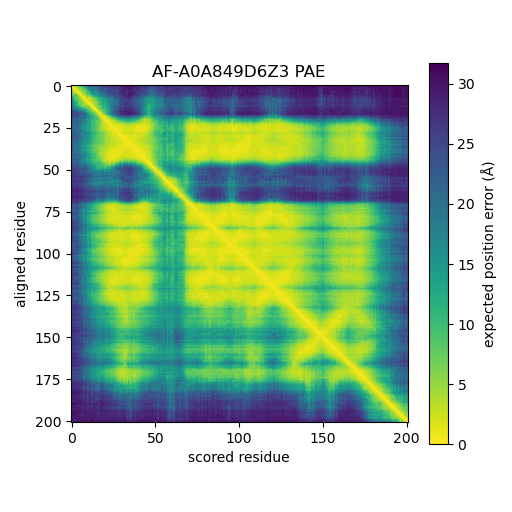8.12 100 ILE A N 1
ATOM 779 C CA . ILE A 1 100 ? 1.959 -2.031 9.023 1.00 98.12 100 ILE A CA 1
ATOM 780 C C . ILE A 1 100 ? 1.734 -3.446 9.550 1.00 98.12 100 ILE A C 1
ATOM 782 O O . ILE A 1 100 ? 1.670 -3.650 10.761 1.00 98.12 100 ILE A O 1
ATOM 786 N N . SER A 1 101 ? 1.615 -4.439 8.666 1.00 98.44 101 SER A N 1
ATOM 787 C CA . SER A 1 101 ? 1.395 -5.825 9.090 1.00 98.44 101 SER A CA 1
ATOM 788 C C . SER A 1 101 ? 2.536 -6.317 9.987 1.00 98.44 101 SER A C 1
ATOM 790 O O . SER A 1 101 ? 3.707 -6.096 9.678 1.00 98.44 101 SER A O 1
ATOM 792 N N . GLU A 1 102 ? 2.219 -7.009 11.087 1.00 98.06 102 GLU A N 1
ATOM 793 C CA . GLU A 1 102 ? 3.233 -7.504 12.039 1.00 98.06 102 GLU A CA 1
ATOM 794 C C . GLU A 1 102 ? 4.191 -8.511 11.388 1.00 98.06 102 GLU A C 1
ATOM 796 O O . GLU A 1 102 ? 5.376 -8.578 11.715 1.00 98.06 102 GLU A O 1
ATOM 801 N N . VAL A 1 103 ? 3.670 -9.284 10.435 1.00 97.25 103 VAL A N 1
ATOM 802 C CA . VAL A 1 103 ? 4.429 -10.247 9.639 1.00 97.25 103 VAL A CA 1
ATOM 803 C C . VAL A 1 103 ? 4.312 -9.910 8.154 1.00 97.25 103 VAL A C 1
ATOM 805 O O . VAL A 1 103 ? 3.240 -9.479 7.710 1.00 97.25 103 VAL A O 1
ATOM 808 N N . PRO A 1 104 ? 5.386 -10.095 7.367 1.00 97.62 104 PRO A N 1
ATOM 809 C CA . PRO A 1 104 ? 5.309 -9.948 5.924 1.00 97.62 104 PRO A CA 1
ATOM 810 C C . PRO A 1 104 ? 4.465 -11.075 5.324 1.00 97.62 104 PRO A C 1
ATOM 812 O O . PRO A 1 104 ? 4.578 -12.233 5.732 1.00 97.62 104 PRO A O 1
ATOM 815 N N . PHE A 1 105 ? 3.632 -10.742 4.342 1.00 97.25 105 PHE A N 1
ATOM 816 C CA . PHE A 1 105 ? 2.822 -11.712 3.616 1.00 97.25 105 PHE A CA 1
ATOM 817 C C . PHE A 1 105 ? 2.573 -11.254 2.179 1.00 97.25 105 PHE A C 1
ATOM 819 O O . PHE A 1 105 ? 2.573 -10.059 1.884 1.00 97.25 105 PHE A O 1
ATOM 826 N N . ALA A 1 106 ? 2.352 -12.228 1.303 1.00 95.31 106 ALA A N 1
ATOM 827 C CA . ALA A 1 106 ? 1.883 -12.022 -0.057 1.00 95.31 106 ALA A CA 1
ATOM 828 C C . ALA A 1 106 ? 0.416 -12.454 -0.148 1.00 95.31 106 ALA A C 1
ATOM 830 O O . ALA A 1 106 ? 0.012 -13.439 0.476 1.00 95.31 106 ALA A O 1
ATOM 831 N N . VAL A 1 107 ? -0.384 -11.729 -0.923 1.00 93.75 107 VAL A N 1
ATOM 832 C CA . VAL A 1 107 ? -1.721 -12.179 -1.317 1.00 93.75 107 VAL A CA 1
ATOM 833 C C . VAL A 1 107 ? -1.578 -13.388 -2.244 1.00 93.75 107 VAL A C 1
ATOM 835 O O . VAL A 1 107 ? -0.839 -13.349 -3.224 1.00 93.75 107 VAL A O 1
ATOM 838 N N . GLU A 1 108 ? -2.294 -14.465 -1.938 1.00 91.31 108 GLU A N 1
ATOM 839 C CA . GLU A 1 108 ? -2.240 -15.723 -2.681 1.00 91.31 108 GLU A CA 1
ATOM 840 C C . GLU A 1 108 ? -3.540 -15.965 -3.457 1.00 91.31 108 GLU A C 1
ATOM 842 O O . GLU A 1 108 ? -4.637 -15.603 -3.015 1.00 91.31 108 GLU A O 1
ATOM 847 N N . SER A 1 109 ? -3.420 -16.643 -4.602 1.00 87.44 109 SER A N 1
ATOM 848 C CA . SER A 1 109 ? -4.558 -17.158 -5.366 1.00 87.44 109 SER A CA 1
ATOM 849 C C . SER A 1 109 ? -5.433 -18.077 -4.499 1.00 87.44 109 SER A C 1
ATOM 851 O O . SER A 1 109 ? -4.935 -18.816 -3.651 1.00 87.44 109 SER A O 1
ATOM 853 N N . ASN A 1 110 ? -6.744 -18.090 -4.755 1.00 87.31 110 ASN A N 1
ATOM 854 C CA . ASN A 1 110 ? -7.748 -18.910 -4.050 1.00 87.31 110 ASN A CA 1
ATOM 855 C C . ASN A 1 110 ? -7.983 -18.574 -2.565 1.00 87.31 110 ASN A C 1
ATOM 857 O O . ASN A 1 110 ? -8.746 -19.279 -1.905 1.00 87.31 110 ASN A O 1
ATOM 861 N N . ASN A 1 111 ? -7.392 -17.494 -2.053 1.00 93.12 111 ASN A N 1
ATOM 862 C CA . ASN A 1 111 ? -7.716 -16.951 -0.740 1.00 93.12 111 ASN A CA 1
ATOM 863 C C . ASN A 1 111 ? -8.611 -15.709 -0.861 1.00 93.12 111 ASN A C 1
ATOM 865 O O . ASN A 1 111 ? -8.505 -14.923 -1.802 1.00 93.12 111 ASN A O 1
ATOM 869 N N . SER A 1 112 ? -9.490 -15.536 0.123 1.00 95.38 112 SER A N 1
ATOM 870 C CA . SER A 1 112 ? -10.343 -14.364 0.301 1.00 95.38 112 SER A CA 1
ATOM 871 C C . SER A 1 112 ? -9.852 -13.549 1.491 1.00 95.38 112 SER A C 1
ATOM 873 O O . SER A 1 112 ? -9.655 -14.101 2.573 1.00 95.38 112 SER A O 1
ATOM 875 N N . TYR A 1 113 ? -9.714 -12.241 1.312 1.00 96.94 113 TYR A N 1
ATOM 876 C CA . TYR A 1 113 ? -9.174 -11.306 2.292 1.00 96.94 113 TYR A CA 1
ATOM 877 C C . TYR A 1 113 ? -10.236 -10.272 2.670 1.00 96.94 113 TYR A C 1
ATOM 879 O O . TYR A 1 113 ? -10.853 -9.659 1.802 1.00 96.94 113 TYR A O 1
ATOM 887 N N . GLU A 1 114 ? -10.444 -10.076 3.969 1.00 97.69 114 GLU A N 1
ATOM 888 C CA . GLU A 1 114 ? -11.362 -9.080 4.529 1.00 97.69 114 GLU A CA 1
ATOM 889 C C . GLU A 1 114 ? -10.598 -8.172 5.497 1.00 97.69 114 GLU A C 1
ATOM 891 O O . GLU A 1 114 ? -9.957 -8.655 6.432 1.00 97.69 114 GLU A O 1
ATOM 896 N N . LEU A 1 115 ? -10.673 -6.857 5.305 1.00 98.00 115 LEU A N 1
ATOM 897 C CA . LEU A 1 115 ? -10.086 -5.876 6.213 1.00 98.00 115 LEU A CA 1
ATOM 898 C C . LEU A 1 115 ? -11.058 -5.580 7.360 1.00 98.00 115 LEU A C 1
ATOM 900 O O . LEU A 1 115 ? -12.234 -5.295 7.131 1.00 98.00 115 LEU A O 1
ATOM 904 N N . PHE A 1 116 ? -10.556 -5.620 8.591 1.00 98.31 116 PHE A N 1
ATOM 905 C CA . PHE A 1 116 ? -11.274 -5.249 9.805 1.00 98.31 116 PHE A CA 1
ATOM 906 C C . PHE A 1 116 ? -10.545 -4.108 10.502 1.00 98.31 116 PHE A C 1
ATOM 908 O O . PHE A 1 116 ? -9.337 -4.186 10.737 1.00 98.31 116 PHE A O 1
ATOM 915 N N . ILE A 1 117 ? -11.303 -3.082 10.876 1.00 98.44 117 ILE A N 1
ATOM 916 C CA . ILE A 1 117 ? -10.801 -1.910 11.591 1.00 98.44 117 ILE A CA 1
ATOM 917 C C . ILE A 1 117 ? -11.707 -1.672 12.793 1.00 98.44 117 ILE A C 1
ATOM 919 O O . ILE A 1 117 ? -12.927 -1.613 12.638 1.00 98.44 117 ILE A O 1
ATOM 923 N N . GLN A 1 118 ? -11.122 -1.511 13.974 1.00 98.00 118 GLN A N 1
ATOM 924 C CA . GLN A 1 118 ? -11.801 -0.981 15.150 1.00 98.00 118 GLN A CA 1
ATOM 925 C C . GLN A 1 118 ? -11.098 0.305 15.578 1.00 98.00 118 GLN A C 1
ATOM 927 O O . GLN A 1 118 ? -9.944 0.267 15.991 1.00 98.00 118 GLN A O 1
ATOM 932 N N . THR A 1 119 ? -11.776 1.439 15.454 1.00 96.44 119 THR A N 1
ATOM 933 C CA . THR A 1 119 ? -11.233 2.760 15.796 1.00 96.44 119 THR A CA 1
ATOM 934 C C . THR A 1 119 ? -11.166 2.955 17.309 1.00 96.44 119 THR A C 1
ATOM 936 O O . THR A 1 119 ? -11.827 2.247 18.076 1.00 96.44 119 THR A O 1
ATOM 939 N N . ALA A 1 120 ? -10.379 3.935 17.756 1.00 94.81 120 ALA A N 1
ATOM 940 C CA . ALA A 1 120 ? -10.197 4.215 19.182 1.00 94.81 120 ALA A CA 1
ATOM 941 C C . ALA A 1 120 ? -11.507 4.626 19.886 1.00 94.81 120 ALA A C 1
ATOM 943 O O . ALA A 1 120 ? -11.687 4.366 21.076 1.00 94.81 120 ALA A O 1
ATOM 944 N N . ASP A 1 121 ? -12.442 5.225 19.141 1.00 92.06 121 ASP A N 1
ATOM 945 C CA . ASP A 1 121 ? -13.790 5.582 19.608 1.00 92.06 121 ASP A CA 1
ATOM 946 C C . ASP A 1 121 ? -14.752 4.377 19.733 1.00 92.06 121 ASP A C 1
ATOM 948 O O . ASP A 1 121 ? -15.878 4.524 20.209 1.00 92.06 121 ASP A O 1
ATOM 952 N N . GLY A 1 122 ? -14.310 3.178 19.339 1.00 93.25 122 GLY A N 1
ATOM 953 C CA . GLY A 1 122 ? -15.0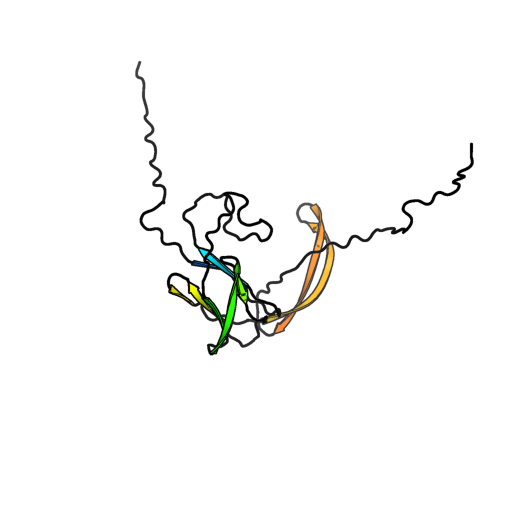72 1.933 19.403 1.00 93.25 122 GLY A CA 1
ATOM 954 C C . GLY A 1 122 ? -15.874 1.595 18.144 1.00 93.25 122 GLY A C 1
ATOM 955 O O . GLY A 1 122 ? -16.446 0.501 18.084 1.00 93.25 122 GLY A O 1
ATOM 956 N N . SER A 1 123 ? -15.908 2.466 17.131 1.00 95.00 123 SER A N 1
ATOM 957 C CA . SER A 1 123 ? -16.539 2.154 15.842 1.00 95.00 123 SER A CA 1
ATOM 958 C C . SER A 1 123 ? -15.814 0.997 15.152 1.00 95.00 123 SER A C 1
ATOM 960 O O . SER A 1 123 ? -14.618 0.783 15.333 1.00 95.00 123 SER A O 1
ATOM 962 N N . SER A 1 124 ? -16.545 0.191 14.383 1.00 96.94 124 SER A N 1
ATOM 963 C CA . SER A 1 124 ? -15.988 -0.985 13.709 1.00 96.94 124 SER A CA 1
ATOM 964 C C . SER A 1 124 ? -16.398 -1.021 12.246 1.00 96.94 124 SER A C 1
ATOM 966 O O . SER A 1 124 ? -17.568 -0.822 11.920 1.00 96.94 124 SER A O 1
ATOM 968 N N . TYR A 1 125 ? -15.439 -1.325 11.380 1.00 96.75 125 TYR A N 1
ATOM 969 C CA . TYR A 1 125 ? -15.599 -1.377 9.934 1.00 96.75 125 TYR A CA 1
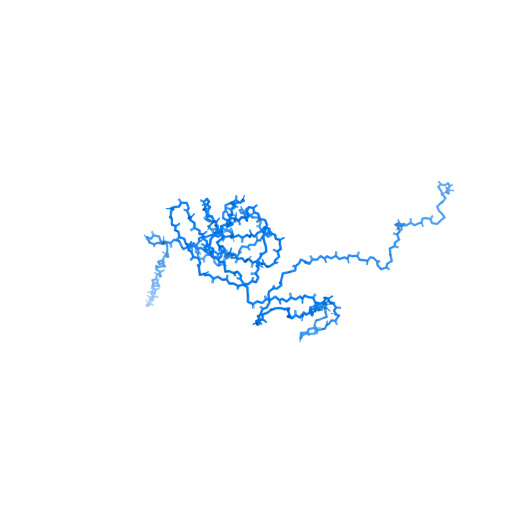ATOM 970 C C . TYR A 1 125 ? -15.103 -2.720 9.410 1.00 96.75 125 TYR A C 1
ATOM 972 O O . TYR A 1 125 ? -14.143 -3.299 9.931 1.00 96.75 125 TYR A O 1
ATOM 980 N N . ARG A 1 126 ? -15.772 -3.213 8.369 1.00 97.44 126 ARG A N 1
ATOM 981 C CA . ARG A 1 126 ? -15.410 -4.440 7.665 1.00 97.44 126 ARG A CA 1
ATOM 982 C C . ARG A 1 126 ? -15.522 -4.202 6.167 1.00 97.44 126 ARG A C 1
ATOM 984 O O . ARG A 1 126 ? -16.549 -3.690 5.726 1.00 97.44 126 ARG A O 1
ATOM 991 N N . SER A 1 127 ? -14.497 -4.574 5.408 1.00 97.31 127 SER A N 1
ATOM 992 C CA . SER A 1 127 ? -14.590 -4.583 3.949 1.00 97.31 127 SER A CA 1
ATOM 993 C C . SER A 1 127 ? -15.429 -5.762 3.458 1.00 97.31 127 SER A C 1
ATOM 995 O O . SER A 1 127 ? -15.657 -6.741 4.176 1.00 97.31 127 SER A O 1
ATOM 997 N N . ASP A 1 128 ? -15.829 -5.699 2.195 1.00 96.38 128 ASP A N 1
ATOM 998 C CA . ASP A 1 128 ? -16.221 -6.904 1.478 1.00 96.38 128 ASP A CA 1
ATOM 999 C C . ASP A 1 128 ? -15.002 -7.826 1.270 1.00 96.38 128 ASP A C 1
ATOM 1001 O O . ASP A 1 128 ? -13.859 -7.345 1.251 1.00 96.38 128 ASP A O 1
ATOM 1005 N N . PRO A 1 129 ? -15.218 -9.147 1.136 1.00 95.31 129 PRO A N 1
ATOM 1006 C CA . PRO A 1 129 ? -14.160 -10.090 0.803 1.00 95.31 129 PRO A CA 1
ATOM 1007 C C . PRO A 1 129 ? -13.615 -9.838 -0.605 1.00 95.31 129 PRO A C 1
ATOM 1009 O O . PRO A 1 129 ? -14.373 -9.774 -1.574 1.00 95.31 129 PRO A O 1
ATOM 1012 N N . VAL A 1 130 ? -12.291 -9.758 -0.724 1.00 92.62 130 VAL A N 1
ATOM 1013 C CA . VAL A 1 130 ? -11.582 -9.590 -1.999 1.00 92.62 130 VAL A CA 1
ATOM 1014 C C . VAL A 1 130 ? -10.603 -10.743 -2.200 1.00 92.62 130 VAL A C 1
ATOM 1016 O O . VAL A 1 130 ? -9.951 -11.187 -1.259 1.00 92.62 130 VAL A O 1
ATOM 1019 N N . ALA A 1 131 ? -10.490 -11.230 -3.433 1.00 90.62 131 ALA A N 1
ATOM 1020 C CA . ALA A 1 131 ? -9.554 -12.281 -3.817 1.00 90.62 131 ALA A CA 1
ATOM 1021 C C . ALA A 1 131 ? -8.713 -11.833 -5.014 1.00 90.62 131 ALA A C 1
ATOM 1023 O O . ALA A 1 131 ? -9.163 -11.028 -5.834 1.00 90.62 131 ALA A O 1
ATOM 1024 N N . LEU A 1 132 ? -7.506 -12.384 -5.129 1.00 88.50 132 LEU A N 1
ATOM 1025 C CA . LEU A 1 132 ? -6.668 -12.187 -6.306 1.00 88.50 132 LEU A CA 1
ATOM 1026 C C . LEU A 1 132 ? -7.313 -12.891 -7.509 1.00 88.50 132 LEU A C 1
ATOM 1028 O O . LEU A 1 132 ? -7.598 -14.087 -7.457 1.00 88.50 132 LEU A O 1
ATOM 1032 N N . THR A 1 133 ? -7.572 -12.145 -8.582 1.00 85.94 133 THR A N 1
ATOM 1033 C CA . THR A 1 133 ? -8.282 -12.646 -9.774 1.00 85.94 133 THR A CA 1
ATOM 1034 C C . THR A 1 133 ? -7.360 -13.259 -10.822 1.00 85.94 133 THR A C 1
ATOM 1036 O O . THR A 1 133 ? -7.828 -13.973 -11.710 1.00 85.94 133 THR A O 1
ATOM 1039 N N . GLY A 1 134 ? -6.059 -13.001 -10.723 1.00 84.94 134 GLY A N 1
ATOM 1040 C CA . GLY A 1 134 ? -5.057 -13.567 -11.607 1.00 84.94 134 GLY A CA 1
ATOM 1041 C C . GLY A 1 134 ? -3.657 -13.090 -11.262 1.00 84.94 134 GLY A C 1
ATOM 1042 O O . GLY A 1 134 ? -3.472 -12.125 -10.519 1.00 84.94 134 GLY A O 1
ATOM 1043 N N . LYS A 1 135 ? -2.676 -13.789 -11.820 1.00 86.00 135 LYS A N 1
ATOM 1044 C CA . LYS A 1 135 ? -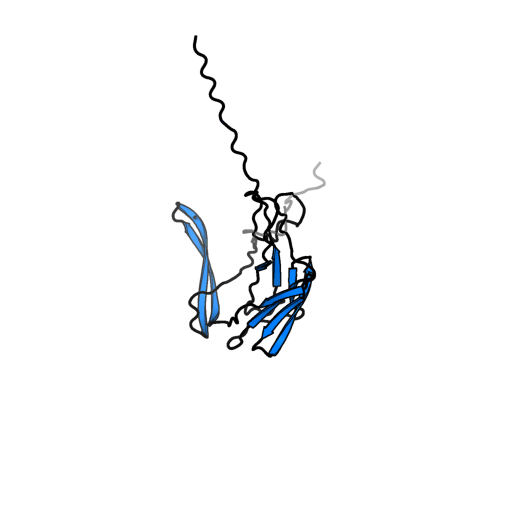1.254 -13.519 -11.661 1.00 86.00 135 LYS A CA 1
ATOM 1045 C C . LYS A 1 135 ? -0.619 -13.410 -13.036 1.00 86.00 135 LYS A C 1
ATOM 1047 O O . LYS A 1 135 ? -0.928 -14.202 -13.923 1.00 86.00 135 LYS A O 1
ATOM 1052 N N . ALA A 1 136 ? 0.273 -12.447 -13.198 1.00 87.88 136 ALA A N 1
ATOM 1053 C CA . ALA A 1 136 ? 1.090 -12.302 -14.392 1.00 87.88 136 ALA A CA 1
ATOM 1054 C C . ALA A 1 136 ? 2.557 -12.212 -13.995 1.00 87.88 136 ALA A C 1
ATOM 1056 O O . ALA A 1 136 ? 2.891 -11.749 -12.903 1.00 87.88 136 ALA A O 1
ATOM 1057 N N . GLU A 1 137 ? 3.427 -12.640 -14.895 1.00 88.56 137 GLU A N 1
ATOM 1058 C CA . GLU A 1 137 ? 4.858 -12.397 -14.786 1.00 88.56 137 GLU A CA 1
ATOM 1059 C C . GLU A 1 137 ? 5.301 -11.357 -15.802 1.00 88.56 137 GLU A C 1
ATOM 1061 O O . GLU A 1 137 ? 4.780 -11.286 -16.917 1.00 88.56 137 GLU A O 1
ATOM 1066 N N . LEU A 1 138 ? 6.292 -10.561 -15.409 1.00 89.69 138 LEU A N 1
ATOM 1067 C CA . LEU A 1 138 ? 7.014 -9.705 -16.334 1.00 89.69 138 LEU A CA 1
ATOM 1068 C C . LEU A 1 138 ? 8.110 -10.531 -16.996 1.00 89.69 138 LEU A C 1
ATOM 1070 O O . LEU A 1 138 ? 8.996 -11.052 -16.319 1.00 89.69 138 LEU A O 1
ATOM 1074 N N . THR A 1 139 ? 8.060 -10.644 -18.318 1.00 90.88 139 THR A N 1
ATOM 1075 C CA . THR A 1 139 ? 9.056 -11.395 -19.087 1.00 90.88 139 THR A CA 1
ATOM 1076 C C . THR A 1 139 ? 10.198 -10.526 -19.572 1.00 90.88 139 THR A C 1
ATOM 1078 O O . THR A 1 139 ? 11.312 -11.019 -19.747 1.00 90.88 139 THR A O 1
ATOM 1081 N N . ASN A 1 140 ? 9.936 -9.243 -19.820 1.00 91.38 140 ASN A N 1
ATOM 1082 C CA . ASN A 1 140 ? 10.940 -8.333 -20.341 1.00 91.38 140 ASN A CA 1
ATOM 1083 C C . ASN A 1 140 ? 10.638 -6.890 -19.935 1.00 91.38 140 ASN A C 1
ATOM 1085 O O . ASN A 1 140 ? 9.480 -6.485 -19.868 1.00 91.38 140 ASN A O 1
ATOM 1089 N N . ILE A 1 141 ? 11.694 -6.118 -19.694 1.00 90.56 141 ILE A N 1
ATOM 1090 C CA . ILE A 1 141 ? 11.629 -4.676 -19.457 1.00 90.56 141 ILE A CA 1
ATOM 1091 C C . ILE A 1 141 ? 12.750 -4.054 -20.275 1.00 90.56 141 ILE A C 1
ATOM 1093 O O . ILE A 1 141 ? 13.919 -4.411 -20.108 1.00 90.56 141 ILE A O 1
ATOM 1097 N N . TYR A 1 142 ? 12.408 -3.139 -21.172 1.00 90.19 142 TYR A N 1
ATOM 1098 C CA . TYR A 1 142 ? 13.379 -2.543 -22.079 1.00 90.19 142 TYR A CA 1
ATOM 1099 C C . TYR A 1 142 ? 13.039 -1.092 -22.390 1.00 90.19 142 TYR A C 1
ATOM 1101 O O . TYR A 1 142 ? 11.902 -0.650 -22.255 1.00 90.19 142 TYR A O 1
ATOM 1109 N N . ALA A 1 143 ? 14.064 -0.342 -22.783 1.00 89.88 143 ALA A N 1
ATOM 1110 C CA . ALA A 1 143 ? 13.954 1.074 -23.068 1.00 89.88 143 ALA A CA 1
ATOM 1111 C C . ALA A 1 143 ? 14.292 1.348 -24.535 1.00 89.88 143 ALA A C 1
ATOM 1113 O O . ALA A 1 143 ? 15.307 0.864 -25.040 1.00 89.88 143 ALA A O 1
ATOM 1114 N N . GLU A 1 144 ? 13.480 2.159 -25.205 1.00 92.56 144 GLU A N 1
ATOM 1115 C CA . GLU A 1 144 ? 13.714 2.572 -26.589 1.00 92.56 144 GLU A CA 1
ATOM 1116 C C . GLU A 1 144 ? 13.686 4.091 -26.715 1.00 92.56 144 GLU A C 1
ATOM 1118 O O . GLU A 1 144 ? 12.880 4.776 -26.083 1.00 92.56 144 GLU A O 1
ATOM 1123 N N . ARG A 1 145 ? 14.557 4.639 -27.569 1.00 92.31 145 ARG A N 1
ATOM 1124 C CA . ARG A 1 145 ? 14.472 6.052 -27.947 1.00 92.31 145 ARG A CA 1
ATOM 1125 C C . ARG A 1 145 ? 13.207 6.251 -28.778 1.00 92.31 145 ARG A C 1
ATOM 1127 O O . ARG A 1 145 ? 13.021 5.568 -29.781 1.00 92.31 145 ARG A O 1
ATOM 1134 N N . MET A 1 146 ? 12.378 7.213 -28.391 1.00 92.19 146 MET A N 1
ATOM 1135 C CA . MET A 1 146 ? 11.132 7.520 -29.087 1.00 92.19 146 MET A CA 1
ATOM 1136 C C . MET A 1 146 ? 10.923 9.026 -29.231 1.00 92.19 146 MET A C 1
ATOM 1138 O O . MET A 1 146 ? 11.532 9.833 -28.530 1.00 92.19 146 MET A O 1
ATOM 1142 N N . THR A 1 147 ? 10.002 9.401 -30.111 1.00 94.75 147 THR A N 1
ATOM 1143 C CA . THR A 1 147 ? 9.453 10.756 -30.184 1.00 94.75 147 THR A CA 1
ATOM 1144 C C . THR A 1 147 ? 7.963 10.668 -29.884 1.00 94.75 147 THR A C 1
ATOM 1146 O O . THR A 1 147 ? 7.269 9.853 -30.490 1.00 94.75 147 THR A O 1
ATOM 1149 N N . ASN A 1 148 ? 7.475 11.458 -28.927 1.00 88.94 148 ASN A N 1
ATOM 1150 C CA . ASN A 1 148 ? 6.056 11.449 -28.570 1.00 88.94 148 ASN A CA 1
ATOM 1151 C C . ASN A 1 148 ? 5.195 12.194 -29.611 1.00 88.94 148 ASN A C 1
ATOM 1153 O O . ASN A 1 148 ? 5.709 12.812 -30.545 1.00 88.94 148 ASN A O 1
ATOM 1157 N N . GLU A 1 149 ? 3.872 12.176 -29.429 1.00 92.25 149 GLU A N 1
ATOM 1158 C CA . GLU A 1 149 ? 2.908 12.820 -30.341 1.00 92.25 149 GLU A CA 1
ATOM 1159 C C . GLU A 1 149 ? 3.093 14.345 -30.472 1.00 92.25 149 GLU A C 1
ATOM 1161 O O . GLU A 1 149 ? 2.613 14.953 -31.426 1.00 92.25 149 GLU A O 1
ATOM 1166 N N . PHE A 1 150 ? 3.835 14.963 -29.548 1.00 93.62 150 PHE A N 1
ATOM 1167 C CA . PHE A 1 150 ? 4.173 16.387 -29.553 1.00 93.62 150 PHE A CA 1
ATOM 1168 C C . PHE A 1 150 ? 5.519 16.693 -30.230 1.00 93.62 150 PHE A C 1
ATOM 1170 O O . PHE A 1 150 ? 5.960 17.841 -30.224 1.00 93.62 150 PHE A O 1
ATOM 1177 N N . GLY A 1 151 ? 6.192 15.691 -30.805 1.00 93.38 151 GLY A N 1
ATOM 1178 C CA . GLY A 1 151 ? 7.498 15.860 -31.444 1.00 93.38 151 GLY A CA 1
ATOM 1179 C C . GLY A 1 151 ? 8.669 15.962 -30.459 1.00 93.38 151 GLY A C 1
ATOM 1180 O O . GLY A 1 151 ? 9.763 16.355 -30.861 1.00 93.38 151 GLY A O 1
ATOM 1181 N N . ILE A 1 152 ? 8.459 15.631 -29.181 1.00 94.62 152 ILE A N 1
ATOM 1182 C CA . ILE A 1 152 ? 9.495 15.686 -28.145 1.00 94.62 152 ILE A CA 1
ATOM 1183 C C . ILE A 1 152 ? 10.223 14.345 -28.102 1.00 94.62 152 ILE A C 1
ATOM 1185 O O . ILE A 1 152 ? 9.602 13.287 -27.979 1.00 94.62 152 ILE A O 1
ATOM 1189 N N . GLU A 1 153 ? 11.547 14.399 -28.206 1.00 94.94 153 GLU A N 1
ATOM 1190 C CA . GLU A 1 153 ? 12.411 13.230 -28.093 1.00 94.94 153 GLU A CA 1
ATOM 1191 C C . GLU A 1 153 ? 12.550 12.782 -26.632 1.00 94.94 153 GLU A C 1
ATOM 1193 O O . GLU A 1 153 ? 12.728 13.602 -25.731 1.00 94.94 153 GLU A O 1
ATOM 1198 N N . GLY A 1 154 ? 12.486 11.474 -26.402 1.00 89.25 154 GLY A N 1
ATOM 1199 C CA . GLY A 1 154 ? 12.582 10.877 -25.078 1.00 89.25 154 GLY A CA 1
ATOM 1200 C C . GLY A 1 154 ? 12.900 9.386 -25.130 1.00 89.25 154 GLY A C 1
ATOM 1201 O O . GLY A 1 154 ? 13.347 8.851 -26.149 1.00 89.25 154 GLY A O 1
ATOM 1202 N N . VAL A 1 155 ? 12.673 8.716 -24.005 1.00 87.69 155 VAL A N 1
ATOM 1203 C CA . VAL A 1 155 ? 12.846 7.271 -23.846 1.00 87.69 155 VAL A CA 1
ATOM 1204 C C . VAL A 1 155 ? 11.508 6.682 -23.412 1.00 87.69 155 VAL A C 1
ATOM 1206 O O . VAL A 1 155 ? 10.931 7.145 -22.432 1.00 87.69 155 VAL A O 1
ATOM 1209 N N . ALA A 1 156 ? 11.015 5.683 -24.141 1.00 88.69 156 ALA A N 1
ATOM 1210 C CA . ALA A 1 156 ? 9.908 4.843 -23.697 1.00 88.69 156 ALA A CA 1
ATOM 1211 C C . ALA A 1 156 ? 10.461 3.673 -22.893 1.00 88.69 156 ALA A C 1
ATOM 1213 O O . ALA A 1 156 ? 11.459 3.079 -23.297 1.00 88.69 156 ALA A O 1
ATOM 1214 N N . ILE A 1 157 ? 9.775 3.313 -21.813 1.00 87.38 157 ILE A N 1
ATOM 1215 C CA . ILE A 1 157 ? 10.004 2.066 -21.086 1.00 87.38 157 ILE A CA 1
ATOM 1216 C C . ILE A 1 157 ? 8.845 1.135 -21.430 1.00 87.38 157 ILE A C 1
ATOM 1218 O O . ILE A 1 157 ? 7.687 1.455 -21.167 1.00 87.38 157 ILE A O 1
ATOM 1222 N N . TYR A 1 158 ? 9.169 0.001 -22.038 1.00 90.25 158 TYR A N 1
ATOM 1223 C CA . TYR A 1 158 ? 8.226 -1.049 -22.386 1.00 90.25 158 TYR A CA 1
ATOM 1224 C C . TYR A 1 158 ? 8.369 -2.222 -21.431 1.00 90.25 158 TYR A C 1
ATOM 1226 O O . TYR A 1 158 ? 9.462 -2.538 -20.950 1.00 90.25 158 TYR A O 1
ATOM 1234 N N . ILE A 1 159 ? 7.235 -2.861 -21.173 1.00 89.12 159 ILE A N 1
ATOM 1235 C CA . ILE A 1 159 ? 7.126 -4.025 -20.313 1.00 89.12 159 ILE A CA 1
ATOM 1236 C C . ILE A 1 159 ? 6.339 -5.076 -21.085 1.00 89.12 159 ILE A C 1
ATOM 1238 O O . ILE A 1 159 ? 5.188 -4.839 -21.454 1.00 89.12 159 ILE A O 1
ATOM 1242 N N . ASP A 1 160 ? 6.958 -6.233 -21.289 1.00 90.62 160 ASP A N 1
ATOM 1243 C CA . ASP A 1 160 ? 6.275 -7.421 -21.783 1.00 90.62 160 ASP A CA 1
ATOM 1244 C C . ASP A 1 160 ? 5.913 -8.296 -20.586 1.00 90.62 160 ASP A C 1
ATOM 1246 O O . ASP A 1 160 ? 6.737 -8.517 -19.690 1.00 90.62 160 ASP A O 1
ATOM 1250 N N . GLY A 1 161 ? 4.699 -8.832 -20.586 1.00 87.81 161 GLY A N 1
ATOM 1251 C CA . GLY A 1 161 ? 4.245 -9.756 -19.560 1.00 87.81 161 GLY A CA 1
ATOM 1252 C C . GLY A 1 161 ? 3.354 -10.841 -20.136 1.00 87.81 161 GLY A C 1
ATOM 1253 O O . GLY A 1 161 ? 2.738 -10.663 -21.186 1.00 87.81 161 GLY A O 1
ATOM 1254 N N . ASN A 1 162 ? 3.293 -11.962 -19.424 1.00 88.00 162 ASN A N 1
ATOM 1255 C CA . ASN A 1 162 ? 2.407 -13.073 -19.735 1.00 88.00 162 ASN A CA 1
ATOM 1256 C C . ASN A 1 162 ? 1.539 -13.399 -18.522 1.00 88.00 162 ASN A C 1
ATOM 1258 O O . ASN A 1 162 ? 1.989 -13.351 -17.375 1.00 88.00 162 ASN A O 1
ATOM 1262 N N . GLU A 1 163 ? 0.294 -13.768 -18.792 1.00 87.31 163 GLU A N 1
ATOM 1263 C CA . GLU A 1 163 ? -0.620 -14.272 -17.774 1.00 87.31 163 GLU A CA 1
ATOM 1264 C C . GLU A 1 163 ? -0.152 -15.664 -17.325 1.00 87.31 163 GLU A C 1
ATOM 1266 O O . GLU A 1 163 ? 0.069 -16.555 -18.148 1.00 87.31 163 GLU A O 1
ATOM 1271 N N . LEU A 1 164 ? 0.019 -15.846 -16.016 1.00 83.94 164 LEU A N 1
ATOM 1272 C CA . LEU A 1 164 ? 0.374 -17.132 -15.413 1.00 83.94 164 LEU A CA 1
ATOM 1273 C C . LEU A 1 164 ? -0.866 -17.884 -14.937 1.00 83.94 164 LEU A C 1
ATOM 1275 O O . LEU A 1 164 ? -0.980 -19.093 -15.131 1.00 83.94 164 LEU A O 1
ATOM 1279 N N . GLU A 1 165 ? -1.785 -17.169 -14.289 1.00 83.69 165 GLU A N 1
ATOM 1280 C CA . GLU A 1 165 ? -2.989 -17.734 -13.687 1.00 83.69 165 GLU A CA 1
ATOM 1281 C C . GLU A 1 165 ? -4.159 -16.749 -13.770 1.00 83.69 165 GLU A C 1
ATOM 1283 O O . GLU A 1 165 ? -3.975 -15.538 -13.639 1.00 83.69 165 GLU A O 1
ATOM 1288 N N . GLY A 1 166 ? -5.377 -17.283 -13.879 1.00 81.25 166 GLY A N 1
ATOM 1289 C CA . GLY A 1 166 ? -6.614 -16.502 -13.833 1.00 81.25 166 GLY A CA 1
ATOM 1290 C C . GLY A 1 166 ? -7.006 -15.857 -15.165 1.00 81.25 166 GLY A C 1
ATOM 1291 O O . GLY A 1 166 ? -6.507 -16.233 -16.217 1.00 81.25 166 GLY A O 1
ATOM 1292 N N . ASP A 1 167 ? -7.955 -14.922 -15.091 1.00 76.25 167 ASP A N 1
ATOM 1293 C CA . ASP A 1 167 ? -8.497 -14.139 -16.222 1.00 76.25 167 ASP A CA 1
ATOM 1294 C C . ASP A 1 167 ? -8.544 -12.652 -15.817 1.00 76.25 167 ASP A C 1
ATOM 1296 O O . ASP A 1 167 ? -9.562 -11.953 -15.910 1.00 76.25 167 ASP A O 1
ATOM 1300 N N . ALA A 1 168 ? -7.452 -12.190 -15.198 1.00 82.12 168 ALA A N 1
ATOM 1301 C CA . ALA A 1 168 ? -7.345 -10.822 -14.716 1.00 82.12 168 ALA A CA 1
ATOM 1302 C C . ALA A 1 168 ? -7.211 -9.867 -15.904 1.00 82.12 168 ALA A C 1
ATOM 1304 O O . ALA A 1 168 ? -6.222 -9.862 -16.620 1.00 82.12 168 ALA A O 1
ATOM 1305 N N . LYS A 1 169 ? -8.206 -8.995 -16.079 1.00 81.19 169 LYS A N 1
ATOM 1306 C CA . LYS A 1 169 ? -8.232 -8.037 -17.198 1.00 81.19 169 LYS A CA 1
ATOM 1307 C C . LYS A 1 169 ? -7.256 -6.876 -17.047 1.00 81.19 169 LYS A C 1
ATOM 1309 O O . LYS A 1 169 ? -6.962 -6.201 -18.026 1.00 81.19 169 LYS A O 1
ATOM 1314 N N . ASN A 1 170 ? -6.848 -6.582 -15.815 1.00 84.12 170 ASN A N 1
ATOM 1315 C CA . ASN A 1 170 ? -6.001 -5.445 -15.491 1.00 84.12 170 ASN A CA 1
ATOM 1316 C C . ASN A 1 170 ? -4.956 -5.876 -14.466 1.00 84.12 170 ASN A C 1
ATOM 1318 O O . ASN A 1 170 ? -5.298 -6.510 -13.467 1.00 84.12 170 ASN A O 1
ATOM 1322 N N . TYR A 1 171 ? -3.717 -5.452 -14.690 1.00 83.38 171 TYR A N 1
ATOM 1323 C CA . TYR A 1 171 ? -2.595 -5.655 -13.784 1.00 83.38 171 TYR A CA 1
ATOM 1324 C C . TYR A 1 171 ? -2.082 -4.298 -13.309 1.00 83.38 171 TYR A C 1
ATOM 1326 O O . TYR A 1 171 ? -2.018 -3.342 -14.084 1.00 83.38 171 TYR A O 1
ATOM 1334 N N . ARG A 1 172 ? -1.727 -4.207 -12.026 1.00 86.00 172 ARG A N 1
ATOM 1335 C CA . ARG A 1 172 ? -1.064 -3.035 -11.453 1.00 86.00 172 ARG A CA 1
ATOM 1336 C C . ARG A 1 172 ? 0.376 -3.411 -11.151 1.00 86.00 172 ARG A C 1
ATOM 1338 O O . ARG A 1 172 ? 0.614 -4.307 -10.350 1.00 86.00 172 ARG A O 1
ATOM 1345 N N . TYR A 1 173 ? 1.306 -2.687 -11.756 1.00 84.12 173 TYR A N 1
ATOM 1346 C CA . TYR A 1 173 ? 2.72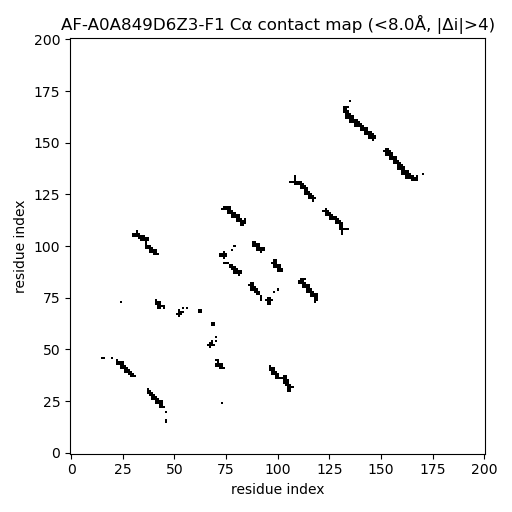4 -2.778 -11.437 1.00 84.12 173 TYR A CA 1
ATOM 1347 C C . TYR A 1 173 ? 3.152 -1.506 -10.719 1.00 84.12 173 TYR A C 1
ATOM 1349 O O . TYR A 1 173 ? 2.745 -0.404 -11.092 1.00 84.12 173 TYR A O 1
ATOM 1357 N N . THR A 1 174 ? 3.977 -1.674 -9.696 1.00 83.06 174 THR A N 1
ATOM 1358 C CA . THR A 1 174 ? 4.714 -0.578 -9.071 1.00 83.06 174 THR A CA 1
ATOM 1359 C C . THR A 1 174 ? 6.171 -0.737 -9.474 1.00 83.06 174 THR A C 1
ATOM 1361 O O . THR A 1 174 ? 6.659 -1.861 -9.590 1.00 83.06 174 THR A O 1
ATOM 1364 N N . PHE A 1 175 ? 6.854 0.372 -9.720 1.00 82.19 175 PHE A N 1
ATOM 1365 C CA . PHE A 1 175 ? 8.270 0.377 -10.049 1.00 82.19 175 PHE A CA 1
ATOM 1366 C C . PHE A 1 175 ? 8.979 1.415 -9.192 1.00 82.19 175 PHE A C 1
ATOM 1368 O O . PHE A 1 175 ? 8.429 2.482 -8.925 1.00 82.19 175 PHE A O 1
ATOM 1375 N N . ASP A 1 176 ? 10.210 1.096 -8.816 1.00 78.94 176 ASP A N 1
ATOM 1376 C CA . ASP A 1 176 ? 11.151 2.068 -8.286 1.00 78.94 176 ASP A CA 1
ATOM 1377 C C . ASP A 1 176 ? 12.119 2.430 -9.411 1.00 78.94 176 ASP A C 1
ATOM 1379 O O . ASP A 1 176 ? 12.824 1.570 -9.949 1.00 78.94 176 ASP A O 1
ATOM 1383 N N . GLU A 1 177 ? 12.137 3.702 -9.803 1.00 71.31 177 GLU A N 1
ATOM 1384 C CA . GLU A 1 177 ? 13.103 4.192 -10.780 1.00 71.31 177 GLU A CA 1
ATOM 1385 C C . GLU A 1 177 ? 14.409 4.575 -10.082 1.00 71.31 177 GLU A C 1
ATOM 1387 O O . GLU A 1 177 ? 14.432 5.267 -9.063 1.00 71.31 177 GLU A O 1
ATOM 1392 N N . THR A 1 178 ? 15.526 4.147 -10.662 1.00 73.44 178 THR A N 1
ATOM 1393 C CA . THR A 1 178 ? 16.862 4.568 -10.247 1.00 73.44 178 THR A CA 1
ATOM 1394 C C . THR A 1 178 ? 17.702 4.900 -11.471 1.00 73.44 178 THR A C 1
ATOM 1396 O O . THR A 1 178 ? 17.496 4.348 -12.553 1.00 73.44 178 THR A O 1
ATOM 1399 N N . TYR A 1 179 ? 18.667 5.805 -11.322 1.00 73.25 179 TYR A N 1
ATOM 1400 C CA . TYR A 1 179 ? 19.550 6.208 -12.409 1.00 73.25 179 TYR A CA 1
ATOM 1401 C C . TYR A 1 179 ? 20.902 5.503 -12.301 1.00 73.25 179 TYR A C 1
ATOM 1403 O O . TYR A 1 179 ? 21.522 5.426 -11.241 1.00 73.25 179 TYR A O 1
ATOM 1411 N N . LYS A 1 180 ? 21.414 5.037 -13.440 1.00 67.94 180 LYS A N 1
ATOM 1412 C CA . LYS A 1 180 ? 22.791 4.560 -13.564 1.00 67.94 180 LYS A CA 1
ATOM 1413 C C . LYS A 1 180 ? 23.558 5.505 -14.475 1.00 67.94 180 LYS A C 1
ATOM 1415 O O . LYS A 1 180 ? 23.383 5.484 -15.689 1.00 67.94 180 LYS A O 1
ATOM 1420 N N . ILE A 1 181 ? 24.434 6.316 -13.890 1.00 72.62 181 ILE A N 1
ATOM 1421 C CA . ILE A 1 181 ? 25.347 7.162 -14.660 1.00 72.62 181 ILE A CA 1
ATOM 1422 C C . ILE A 1 181 ? 26.528 6.292 -15.085 1.00 72.62 181 ILE A C 1
ATOM 1424 O O . ILE A 1 181 ? 27.320 5.854 -14.255 1.00 72.62 181 ILE A O 1
ATOM 1428 N N . ILE A 1 182 ? 26.631 6.020 -16.384 1.00 72.00 182 ILE A N 1
ATOM 1429 C CA . ILE A 1 182 ? 27.801 5.371 -16.976 1.00 72.00 182 ILE A CA 1
ATOM 1430 C C . ILE A 1 182 ? 28.589 6.461 -17.692 1.00 72.00 182 ILE A C 1
ATOM 1432 O O . ILE A 1 182 ? 28.116 7.016 -18.683 1.00 72.00 182 ILE A O 1
ATOM 1436 N N . ALA A 1 183 ? 29.776 6.784 -17.179 1.00 78.12 183 ALA A N 1
ATOM 1437 C CA . ALA A 1 183 ? 30.677 7.700 -17.861 1.00 78.12 183 ALA A CA 1
ATOM 1438 C C . ALA A 1 183 ? 31.090 7.077 -19.212 1.00 78.12 183 ALA A C 1
ATOM 1440 O O . ALA A 1 183 ? 31.609 5.958 -19.213 1.00 78.12 183 ALA A O 1
ATOM 1441 N N . PRO A 1 184 ? 30.877 7.759 -20.357 1.00 73.75 184 PRO A N 1
ATOM 1442 C CA . PRO A 1 184 ? 31.226 7.216 -21.673 1.00 73.75 184 PRO A CA 1
ATOM 1443 C C . PRO A 1 184 ? 32.718 6.892 -21.810 1.00 73.75 184 PRO A C 1
ATOM 1445 O O . PRO A 1 184 ? 33.093 5.980 -22.540 1.00 73.75 184 PRO A O 1
ATOM 1448 N N . VAL A 1 185 ? 33.556 7.648 -21.098 1.00 78.81 185 VAL A N 1
ATOM 1449 C CA . VAL A 1 185 ? 35.001 7.458 -20.990 1.00 78.81 185 VAL A CA 1
ATOM 1450 C C . VAL A 1 185 ? 35.348 7.651 -19.517 1.00 78.81 185 VAL A C 1
ATOM 1452 O O . VAL A 1 185 ? 35.508 8.777 -19.057 1.00 78.81 185 VAL A O 1
ATOM 1455 N N . TRP A 1 186 ? 35.334 6.561 -18.753 1.00 76.75 186 TRP A N 1
ATOM 1456 C CA . TRP A 1 186 ? 35.806 6.576 -17.372 1.00 76.75 186 TRP A CA 1
ATOM 1457 C C . TRP A 1 186 ? 37.332 6.468 -17.376 1.00 76.75 186 TRP A C 1
ATOM 1459 O O . TRP A 1 186 ? 37.876 5.561 -18.005 1.00 76.75 186 TRP A O 1
ATOM 1469 N N . ASP A 1 187 ? 37.987 7.395 -16.689 1.00 79.31 187 ASP A N 1
ATOM 1470 C CA . ASP A 1 187 ? 39.424 7.393 -16.425 1.00 79.31 187 ASP A CA 1
ATOM 1471 C C . ASP A 1 187 ? 39.590 7.574 -14.909 1.00 79.31 187 ASP A C 1
ATOM 1473 O O . ASP A 1 187 ? 38.849 8.353 -14.298 1.00 79.31 187 ASP A O 1
ATOM 1477 N N . ASP A 1 188 ? 40.477 6.800 -14.285 1.00 81.50 188 ASP A N 1
ATOM 1478 C CA . ASP A 1 188 ? 40.794 6.930 -12.861 1.00 81.50 188 ASP A CA 1
ATOM 1479 C C . ASP A 1 188 ? 41.697 8.137 -12.578 1.00 81.50 188 ASP A C 1
ATOM 1481 O O . ASP A 1 188 ? 41.762 8.608 -11.440 1.00 81.50 188 ASP A O 1
ATOM 1485 N N . GLU A 1 189 ? 42.340 8.680 -13.613 1.00 77.94 189 GLU A N 1
ATOM 1486 C CA . GLU A 1 189 ? 43.182 9.864 -13.540 1.00 77.94 189 GLU A CA 1
ATOM 1487 C C . GLU A 1 189 ? 42.376 11.125 -13.910 1.00 77.94 189 GLU A C 1
ATOM 1489 O O . GLU A 1 189 ? 42.028 11.357 -15.067 1.00 77.94 189 GLU A O 1
ATOM 1494 N N . GLU A 1 190 ? 42.115 12.000 -12.929 1.00 67.44 190 GLU A N 1
ATOM 1495 C CA . GLU A 1 190 ? 41.419 13.284 -13.152 1.00 67.44 190 GLU A CA 1
ATOM 1496 C C . GLU A 1 190 ? 42.211 14.203 -14.104 1.00 67.44 190 GLU A C 1
ATOM 1498 O O . GLU A 1 190 ? 41.647 14.913 -14.939 1.00 67.44 190 GLU A O 1
ATOM 1503 N N . PHE A 1 191 ? 43.541 14.162 -14.002 1.00 70.31 191 PHE A N 1
ATOM 1504 C CA . PHE A 1 191 ? 44.474 14.720 -14.972 1.00 70.31 191 PHE A CA 1
ATOM 1505 C C . PHE A 1 191 ? 45.868 14.122 -14.750 1.00 70.31 191 PHE A C 1
ATOM 1507 O O . PHE A 1 191 ? 46.373 14.062 -13.631 1.00 70.31 191 PHE A O 1
ATOM 1514 N N . ARG A 1 192 ? 46.554 13.756 -15.836 1.00 74.88 192 ARG A N 1
ATOM 1515 C CA . ARG A 1 192 ? 47.956 13.329 -15.793 1.00 74.88 192 ARG A CA 1
ATOM 1516 C C . ARG A 1 192 ? 48.860 14.465 -16.250 1.00 74.88 192 ARG A C 1
ATOM 1518 O O . ARG A 1 192 ? 48.879 14.813 -17.430 1.00 74.88 192 ARG A O 1
ATOM 1525 N N . LEU A 1 193 ? 49.663 15.013 -15.339 1.00 76.25 193 LEU A N 1
ATOM 1526 C CA . LEU A 1 193 ? 50.705 15.971 -15.708 1.00 76.25 193 LEU A CA 1
ATOM 1527 C C . LEU A 1 193 ? 51.823 15.254 -16.472 1.00 76.25 193 LEU A C 1
ATOM 1529 O O . LEU A 1 193 ? 52.738 14.671 -15.892 1.00 76.25 193 LEU A O 1
ATOM 1533 N N . THR A 1 194 ? 51.773 15.302 -17.798 1.00 75.00 194 THR A N 1
ATOM 1534 C CA . THR A 1 194 ? 52.928 14.948 -18.617 1.00 75.00 194 THR A CA 1
ATOM 1535 C C . THR A 1 194 ? 53.879 16.137 -18.621 1.00 75.00 194 THR A C 1
ATOM 1537 O O . THR A 1 194 ? 53.477 17.225 -19.030 1.00 75.00 194 THR A O 1
ATOM 1540 N N . ASN A 1 195 ? 55.134 15.927 -18.212 1.00 70.62 195 ASN A N 1
ATOM 1541 C CA . ASN A 1 195 ? 56.198 16.941 -18.241 1.00 70.62 195 ASN A CA 1
ATOM 1542 C C . ASN A 1 195 ? 56.176 17.983 -17.095 1.00 70.62 195 ASN A C 1
ATOM 1544 O O . ASN A 1 195 ? 56.635 19.108 -17.277 1.00 70.62 195 ASN A O 1
ATOM 1548 N N . TYR A 1 196 ? 55.665 17.619 -15.911 1.00 73.38 196 TYR A N 1
ATOM 1549 C CA . TYR A 1 196 ? 55.867 18.422 -14.699 1.00 73.38 196 TYR A CA 1
ATOM 1550 C C . TYR A 1 196 ? 57.301 18.248 -14.187 1.00 73.38 196 TYR A C 1
ATOM 1552 O O . TYR A 1 196 ? 57.653 17.192 -13.663 1.00 73.38 196 TYR A O 1
ATOM 1560 N N . ASP A 1 197 ? 58.118 19.286 -14.351 1.00 74.81 197 ASP A N 1
ATOM 1561 C CA . ASP A 1 197 ? 59.410 19.412 -13.683 1.00 74.81 197 ASP A CA 1
ATOM 1562 C C . ASP A 1 197 ? 59.247 20.354 -12.475 1.00 74.81 197 ASP A C 1
ATOM 1564 O O . ASP A 1 197 ? 59.158 21.571 -12.662 1.00 74.81 197 ASP A O 1
ATOM 1568 N N . PRO A 1 198 ? 59.192 19.833 -11.232 1.00 69.06 198 PRO A N 1
ATOM 1569 C CA . PRO A 1 198 ? 59.081 20.662 -10.030 1.00 69.06 198 PRO A CA 1
ATOM 1570 C C . PRO A 1 198 ? 60.304 21.567 -9.799 1.00 69.06 198 PRO A C 1
ATOM 1572 O O . PRO A 1 198 ? 60.294 22.374 -8.869 1.00 69.06 198 PRO A O 1
ATOM 1575 N N . CYS A 1 199 ? 61.359 21.432 -10.608 1.00 72.12 199 CYS A N 1
ATOM 1576 C CA . CYS A 1 199 ? 62.602 22.186 -10.514 1.00 72.12 199 CYS A CA 1
ATOM 1577 C C . CYS A 1 199 ? 62.864 23.110 -11.717 1.00 72.12 199 CYS A C 1
ATOM 1579 O O . CYS A 1 199 ? 63.935 23.718 -11.766 1.00 72.12 199 CYS A O 1
ATOM 1581 N N . ALA A 1 200 ? 61.918 23.265 -12.651 1.00 62.72 200 ALA A N 1
ATOM 1582 C CA . ALA A 1 200 ? 62.032 24.240 -13.735 1.00 62.72 200 ALA A CA 1
ATOM 1583 C C . ALA A 1 200 ? 61.787 25.671 -13.211 1.00 62.72 200 ALA A C 1
ATOM 1585 O O . ALA A 1 200 ? 60.663 26.176 -13.232 1.00 62.72 200 ALA A O 1
ATOM 1586 N N . LEU A 1 201 ? 62.853 26.296 -12.703 1.00 53.16 201 LEU A N 1
ATOM 1587 C CA . LEU A 1 201 ? 62.983 27.740 -12.467 1.00 53.16 201 LEU A CA 1
ATOM 1588 C C . LEU A 1 201 ? 63.671 28.416 -13.656 1.00 53.16 201 LEU A C 1
ATOM 1590 O O . LEU A 1 201 ? 64.686 27.861 -14.137 1.00 53.16 201 LEU A O 1
#

Foldseek 3Di:
DDDDDDDPDDPPPPLPDDDDDDWDKDKDFDAAQDFFWGKIFIFTDDSDPPPQADLDDDPPDDPPPDPRHDTHGFAPKWKWKDKPNPDIFTWDPPDGRMTITPGTHGADAPIWIKIWIQGPVGDIDIDDTDHDQFDKDWPDWDKDWDQDPVRDTDIDIDTDMDTDDHDDPDDDDDDDDDDDDDDPDDDPDPDDDDDDDVPPD

Mean predicted aligned error: 13.07 Å

Radius of gyration: 28.18 Å; Cα contacts (8 Å, |Δi|>4): 292; chains: 1; bounding box: 94×83×51 Å

pLDDT: mean 81.53, std 15.94, range [43.09, 98.56]

Secondary structure (DSSP, 8-state):
-----------------SSS--PPEEEEE---SSSB--EEEEEE------TTS-SS--TTSPTTSSTT---EE--S-EEEEEETTTEEEEEEEEETTEEEESS-B---BT-EEEEEEE-TTS-EEEPPPEEB-EEEEEEEEEEEEEE-TTS-EEEEEEEEEEEEEE--S--------------SS--S-S---TT--TT--